Protein 5KIA (pdb70)

Foldseek 3Di:
DWWFWAPQPLATDGDGDDADDADQQKFKFQWFKAWQDPVNLCLNRCHDCNVVFAPNAGAGQQTKGFTQDHHNNHPDDDRGFIKHFEQKAADCPPPCNVVQNRVPGPGIAGARTNHHHRRIRMDMGGNSRIDTDDPVDDRVVSSHLQLLLLLLLQLVVDQQAQFAEEEEDLAQSSLSVLLVSVLRHHDAYEYEDQDPLSLVLSVVSPHNYYDNVVVDPPCVVCVVVVNNQAGQEYEYAAQELVSVQVNLVRHHQQHEYEYEHHHPDPRDHDCCSCPVSVYHYHYRDSGDGCVSVVVVSVSVVVPRDSVSLEFEEEESVVVVVQSVCVVVVNHGIYMYGDD

B-factor: mean 46.63, std 21.5, range [16.29, 120.48]

CATH classification: 3.90.180.10 (+1 more: 3.40.50.720)

Sequence (339 aa):
HMKALAKLEPGLTLTRVKKPEVGHNDVLIKIRRTAICGTDIHIWKWDDWAQKTIPVMHVGHEYVGEIVEMGQEVRGFSIGDRVSGEGHITCGFCRNCRAGRRHLCRNTVGVGVNREGAFAEYLAIPAFNAFKKIPPEISDDLAAIFDPFGNATHTALSFNLVGEDVLITGAGPIGVMAVAIAKHVGARNVVITDINDYRRLDLARRMGATRAVNVSRESLRDVMADLHMTEGFDVGLEMSGVPSAFTSLLESMNHGGKVALLGIPPAQTAIDWNQVIFFKGLEIKGIYGREMFETWYKMVAMLQSGLDLSPIITHRFAVDDYEKGFAAMLSGESGKVILDWA

Secondary structure (DSSP, 8-state):
-EEEEE------EEEEEPPPP--TTEEEEEEEEEEPPHHHHHHHTT-TTHHHH----B---EEEEEEEEE-TT--S--TT-EEEE-SEE--S-SHHHHTT-GGG-SS-EEBTTTB--SSBSEEEEEGGGEEEPPTTS-HHHHTTHHHHHHHHHHHTSS--TT--EEEE--SHHHHHHHHHHHHTT-S-EEEEES-HHHHHHHHHTT-SEEEETTTS-HHHHHHHTT-TT-EEEEEE-S--HHHHHHHHHHEEEEEEEEE-S---TT----HHHHHHTT-EEEE--SS--HHHHHHHHHHHHTT---GGGEEEEEEGGGHHHHHHHHHHS--SEEEEE--

InterPro domains:
  IPR002328 Alcohol dehydrogenase, zinc-type, conserved site [PS00059] (62-76)
  IPR004627 L-threonine 3-dehydrogenase [MF_00627] (1-340)
  IPR004627 L-threonine 3-dehydrogenase [TIGR00692] (3-340)
  IPR011032 GroES-like superfamily [SSF50129] (1-173)
  IPR013149 Alcohol dehydrogenase-like, C-terminal [PF00107] (174-303)
  IPR013154 Alcohol dehydrogenase-like, N-terminal [PF08240] (25-136)
  IPR020843 Enoylreductase domain [SM00829] (10-338)
  IPR036291 NAD(P)-binding domain superfamily [SSF51735] (141-305)
  IPR050129 Zinc-containing alcohol dehydrogenase [PTHR43401] (1-340)

Nearest PDB structures (foldseek):
  5kia-assembly1_A-2  TM=1.003E+00  e=7.030E-78  Burkholderia thailandensis E264
  2dfv-assembly3_C  TM=9.487E-01  e=5.229E-43  Pyrococcus horikoshii OT3
  3gfb-assembly1_D  TM=9.462E-01  e=7.463E-42  Thermococcus kodakarensis KOD1
  2d8a-assembly1_A  TM=9.379E-01  e=5.821E-41  Pyrococcus horikoshii OT3
  4ilk-assembly1_B  TM=8.964E-01  e=1.450E-32  Escherichia coli CFT073

Structure (mmCIF, N/CA/C/O backbone):
data_5KIA
#
_entry.id   5KIA
#
_cell.length_a   91.770
_cell.length_b   91.770
_cell.length_c   173.650
_cell.angle_alpha   90.000
_cell.angle_beta   90.000
_cell.angle_gamma   90.000
#
_symmetry.space_group_name_H-M   'I 41 2 2'
#
loop_
_entity.id
_entity.type
_entity.pdbx_description
1 polymer 'L-threonine 3-dehydrogenase'
2 non-polymer 'ZINC ION'
3 non-polymer 'CALCIUM ION'
4 water water
#
loop_
_atom_site.group_PDB
_atom_site.id
_atom_site.type_symbol
_atom_site.label_atom_id
_atom_site.label_alt_id
_atom_site.label_comp_id
_atom_site.label_asym_id
_atom_site.label_entity_id
_atom_site.label_seq_id
_atom_site.pdbx_PDB_ins_code
_atom_site.Cartn_x
_atom_site.Cartn_y
_atom_site.Cartn_z
_atom_site.occupancy
_atom_site.B_iso_or_equiv
_atom_site.auth_seq_id
_atom_site.auth_comp_id
_atom_site.auth_asym_id
_atom_site.auth_atom_id
_atom_site.pdbx_PDB_model_num
ATOM 1 N N . HIS A 1 8 ? 4.892 -30.259 -44.564 1.00 83.06 0 HIS A N 1
ATOM 2 C CA . HIS A 1 8 ? 4.174 -30.894 -43.459 1.00 87.00 0 HIS A CA 1
ATOM 3 C C . HIS A 1 8 ? 5.053 -31.016 -42.203 1.00 90.80 0 HIS A C 1
ATOM 4 O O . HIS A 1 8 ? 6.280 -31.019 -42.301 1.00 91.78 0 HIS A O 1
ATOM 6 N N . MET A 1 9 ? 4.423 -31.120 -41.028 1.00 89.36 1 MET A N 1
ATOM 7 C CA . MET A 1 9 ? 5.146 -31.161 -39.760 1.00 84.98 1 MET A CA 1
ATOM 8 C C . MET A 1 9 ? 4.561 -32.228 -38.840 1.00 81.03 1 MET A C 1
ATOM 9 O O . MET A 1 9 ? 3.355 -32.487 -38.844 1.00 78.83 1 MET A O 1
ATOM 14 N N . LYS A 1 10 ? 5.435 -32.841 -38.042 1.00 78.49 2 LYS A N 1
ATOM 15 C CA . LYS A 1 10 ? 4.998 -33.836 -37.069 1.00 78.16 2 LYS A CA 1
ATOM 16 C C . LYS A 1 10 ? 4.290 -33.166 -35.896 1.00 77.52 2 LYS A C 1
ATOM 17 O O . LYS A 1 10 ? 4.698 -32.095 -35.432 1.00 74.85 2 LYS A O 1
ATOM 19 N N . ALA A 1 11 ? 3.227 -33.807 -35.408 1.00 74.80 3 ALA A N 1
ATOM 20 C CA . ALA A 1 11 ? 2.414 -33.231 -34.345 1.00 66.31 3 ALA A CA 1
ATOM 21 C C . ALA A 1 11 ? 1.711 -34.332 -33.561 1.00 70.01 3 ALA A C 1
ATOM 22 O O . ALA A 1 11 ? 1.547 -35.462 -34.036 1.00 68.01 3 ALA A O 1
ATOM 24 N N . LEU A 1 12 ? 1.280 -33.969 -32.353 1.00 61.86 4 LEU A N 1
ATOM 25 C CA . LEU A 1 12 ? 0.553 -34.852 -31.447 1.00 73.04 4 LEU A CA 1
ATOM 26 C C . LEU A 1 12 ? -0.902 -34.390 -31.398 1.00 71.82 4 LEU A C 1
ATOM 27 O O . LEU A 1 12 ? -1.201 -33.339 -30.821 1.00 72.21 4 LEU A O 1
ATOM 32 N N . ALA A 1 13 ? -1.806 -35.180 -31.984 1.00 73.81 5 ALA A N 1
ATOM 33 C CA . ALA A 1 13 ? -3.156 -34.714 -32.277 1.00 81.55 5 ALA A CA 1
ATOM 34 C C . ALA A 1 13 ? -4.221 -35.635 -31.692 1.00 85.34 5 ALA A C 1
ATOM 35 O O . ALA A 1 13 ? -3.964 -36.791 -31.348 1.00 84.94 5 ALA A O 1
ATOM 37 N N . LYS A 1 14 ? -5.436 -35.091 -31.594 1.00 88.51 6 LYS A N 1
ATOM 38 C CA . LYS A 1 14 ? -6.623 -35.860 -31.218 1.00 101.68 6 LYS A CA 1
ATOM 39 C C . LYS A 1 14 ? -7.360 -36.293 -32.486 1.00 113.18 6 LYS A C 1
ATOM 40 O O . LYS A 1 14 ? -8.424 -35.781 -32.844 1.00 120.48 6 LYS A O 1
ATOM 42 N N . LEU A 1 15 ? -6.759 -37.272 -33.167 1.00 109.99 7 LEU A N 1
ATOM 43 C CA . LEU A 1 15 ? -7.227 -37.653 -34.496 1.00 103.80 7 LEU A CA 1
ATOM 44 C C . LEU A 1 15 ? -8.580 -38.356 -34.440 1.00 104.97 7 LEU A C 1
ATOM 45 O O . LEU A 1 15 ? -9.451 -38.098 -35.280 1.00 103.55 7 LEU A O 1
ATOM 47 N N . GLU A 1 16 ? -8.779 -39.239 -33.461 1.00 105.97 8 GLU A N 1
ATOM 48 C CA . GLU A 1 16 ? -9.999 -40.049 -33.378 1.00 105.87 8 GLU A CA 1
ATOM 49 C C . GLU A 1 16 ? -11.073 -39.400 -32.511 1.00 106.08 8 GLU A C 1
ATOM 50 O O . GLU A 1 16 ? -10.835 -38.372 -31.877 1.00 103.53 8 GLU A O 1
ATOM 52 N N . PRO A 1 19 ? -10.100 -40.896 -26.726 1.00 102.09 11 PRO A N 1
ATOM 53 C CA . PRO A 1 19 ? -9.029 -40.779 -25.735 1.00 97.18 11 PRO A CA 1
ATOM 54 C C . PRO A 1 19 ? -7.653 -40.855 -26.368 1.00 98.81 11 PRO A C 1
ATOM 55 O O . PRO A 1 19 ? -7.531 -41.224 -27.536 1.00 99.56 11 PRO A O 1
ATOM 59 N N . GLY A 1 20 ? -6.631 -40.508 -25.594 1.00 94.64 12 GLY A N 1
ATOM 60 C CA . GLY A 1 20 ? -5.270 -40.546 -26.080 1.00 87.10 12 GLY A CA 1
ATOM 61 C C . GLY A 1 20 ? -4.998 -39.468 -27.114 1.00 86.98 12 GLY A C 1
ATOM 62 O O . GLY A 1 20 ? -5.850 -38.659 -27.481 1.00 88.46 12 GLY A O 1
ATOM 63 N N . LEU A 1 21 ? -3.757 -39.469 -27.582 1.00 84.81 13 LEU A N 1
ATOM 64 C CA . LEU A 1 21 ? -3.306 -38.565 -28.623 1.00 85.56 13 LEU A CA 1
ATOM 65 C C . LEU A 1 21 ? -2.415 -39.352 -29.566 1.00 85.79 1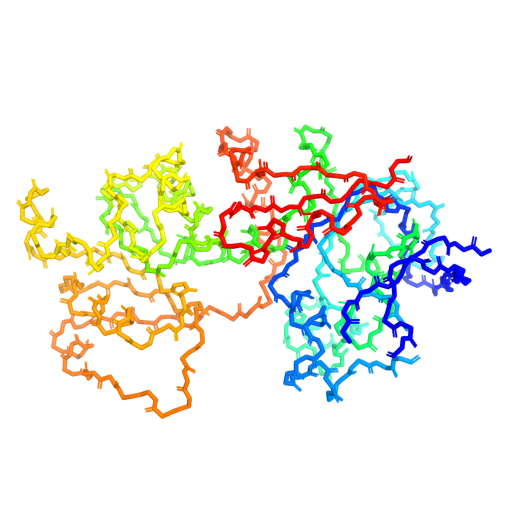3 LEU A C 1
ATOM 66 O O . LEU A 1 21 ? -1.592 -40.159 -29.126 1.00 87.25 13 LEU A O 1
ATOM 71 N N . THR A 1 22 ? -2.581 -39.118 -30.857 1.00 83.27 14 THR A N 1
ATOM 72 C CA . THR A 1 22 ? -1.806 -39.814 -31.866 1.00 82.58 14 THR A CA 1
ATOM 73 C C . THR A 1 22 ? -0.710 -38.905 -32.404 1.00 80.31 14 THR A C 1
ATOM 74 O O . THR A 1 22 ? -0.900 -37.693 -32.553 1.00 75.09 14 THR A O 1
ATOM 78 N N . LEU A 1 23 ? 0.448 -39.498 -32.661 1.00 83.87 15 LEU A N 1
ATOM 79 C CA . LEU A 1 23 ? 1.540 -38.832 -33.360 1.00 79.31 15 LEU A CA 1
ATOM 80 C C . LEU A 1 23 ? 1.166 -38.792 -34.837 1.00 87.12 15 LEU A C 1
ATOM 81 O O . LEU A 1 23 ? 1.357 -39.758 -35.576 1.00 87.97 15 LEU A O 1
ATOM 86 N N . THR A 1 24 ? 0.597 -37.673 -35.268 1.00 90.19 16 THR A N 1
ATOM 87 C CA . THR A 1 24 ? 0.129 -37.520 -36.634 1.00 95.15 16 THR A CA 1
ATOM 88 C C . THR A 1 24 ? 1.156 -36.721 -37.439 1.00 94.90 16 THR A C 1
ATOM 89 O O . THR A 1 24 ? 2.315 -36.590 -37.035 1.00 93.06 16 THR A O 1
ATOM 91 N N . ARG A 1 25 ? 0.737 -36.191 -38.586 1.00 97.06 17 ARG A N 1
ATOM 92 C CA . ARG A 1 25 ? 1.572 -35.333 -39.418 1.00 92.47 17 ARG A CA 1
ATOM 93 C C . ARG A 1 25 ? 0.650 -34.350 -40.121 1.00 88.13 17 ARG A C 1
ATOM 94 O O . ARG A 1 25 ? -0.320 -34.765 -40.761 1.00 80.39 17 ARG A O 1
ATOM 102 N N . VAL A 1 26 ? 0.941 -33.053 -39.980 1.00 89.33 18 VAL A N 1
ATOM 103 C CA . VAL A 1 26 ? 0.033 -31.983 -40.385 1.00 90.02 18 VAL A CA 1
ATOM 104 C C . VAL A 1 26 ? 0.834 -30.868 -41.053 1.00 82.62 18 VAL A C 1
ATOM 105 O O . VAL A 1 26 ? 2.042 -30.733 -40.847 1.00 84.90 18 VAL A O 1
ATOM 109 N N . LYS A 1 27 ? 0.145 -30.076 -41.878 1.00 75.57 19 LYS A N 1
ATOM 110 C CA . LYS A 1 27 ? 0.760 -28.931 -42.537 1.00 77.78 19 LYS A CA 1
ATOM 111 C C . LYS A 1 27 ? 1.179 -27.866 -41.526 1.00 80.00 19 LYS A C 1
ATOM 112 O O . LYS A 1 27 ? 0.578 -27.712 -40.457 1.00 79.12 19 LYS A O 1
ATOM 114 N N . LYS A 1 28 ? 2.227 -27.120 -41.888 1.00 78.65 20 LYS A N 1
ATOM 115 C CA . LYS A 1 28 ? 2.710 -26.028 -41.061 1.00 70.81 20 LYS A CA 1
ATOM 116 C C . LYS A 1 28 ? 1.652 -24.929 -40.984 1.00 65.88 20 LYS A C 1
ATOM 117 O O . LYS A 1 28 ? 0.739 -24.881 -41.810 1.00 68.16 20 LYS A O 1
ATOM 123 N N . PRO A 1 29 ? 1.738 -24.051 -39.986 1.00 64.06 21 PRO A N 1
ATOM 124 C CA . PRO A 1 29 ? 0.745 -22.982 -39.857 1.00 63.53 21 PRO A CA 1
ATOM 125 C C . PRO A 1 29 ? 1.078 -21.800 -40.751 1.00 62.52 21 PRO A C 1
ATOM 126 O O . PRO A 1 29 ? 2.207 -21.626 -41.214 1.00 61.73 21 PRO A O 1
ATOM 130 N N . GLU A 1 30 ? 0.061 -20.979 -40.979 1.00 64.98 22 GLU A N 1
ATOM 131 C CA . GLU A 1 30 ? 0.236 -19.741 -41.716 1.00 71.58 22 GLU A CA 1
ATOM 132 C C . GLU A 1 30 ? 0.756 -18.656 -40.783 1.00 71.40 22 GLU A C 1
ATOM 133 O O . GLU A 1 30 ? 0.512 -18.676 -39.573 1.00 77.09 22 GLU A O 1
ATOM 135 N N . VAL A 1 31 ? 1.482 -17.707 -41.358 1.00 63.17 23 VAL A N 1
ATOM 136 C CA . VAL A 1 31 ? 2.089 -16.611 -40.613 1.00 51.41 23 VAL A CA 1
ATOM 137 C C . VAL A 1 31 ? 1.405 -15.326 -41.045 1.00 48.39 23 VAL A C 1
ATOM 138 O O . VAL A 1 31 ? 1.604 -14.863 -42.172 1.00 48.85 23 VAL A O 1
ATOM 142 N N . GLY A 1 32 ? 0.603 -14.741 -40.159 1.00 48.44 24 GLY A N 1
ATOM 143 C CA . GLY A 1 32 ? 0.011 -13.446 -40.424 1.00 43.53 24 GLY A CA 1
ATOM 144 C C . GLY A 1 32 ? 1.010 -12.314 -40.273 1.00 46.95 24 GLY A C 1
ATOM 145 O O . GLY A 1 32 ? 2.169 -12.511 -39.907 1.00 40.75 24 GLY A O 1
ATOM 146 N N . HIS A 1 33 ? 0.528 -11.095 -40.551 1.00 41.45 25 HIS A N 1
ATOM 147 C CA . HIS A 1 33 ? 1.390 -9.918 -40.507 1.00 44.36 25 HIS A CA 1
ATOM 148 C C . HIS A 1 33 ? 1.943 -9.666 -39.114 1.00 44.79 25 HIS A C 1
ATOM 149 O O . HIS A 1 33 ? 3.008 -9.052 -38.971 1.00 36.01 25 HIS A O 1
ATOM 156 N N . ASN A 1 34 ? 1.246 -10.114 -38.077 1.00 37.94 26 ASN A N 1
ATOM 157 C CA . ASN A 1 34 ? 1.711 -9.867 -36.720 1.00 37.69 26 ASN A CA 1
ATOM 158 C C . ASN A 1 34 ? 2.033 -11.164 -35.990 1.00 36.16 26 ASN A C 1
ATOM 159 O O . ASN A 1 34 ? 2.123 -11.175 -34.759 1.00 35.01 26 ASN A O 1
ATOM 164 N N . ASP A 1 35 ? 2.241 -12.253 -36.722 1.00 38.37 27 ASP A N 1
ATOM 165 C CA . ASP A 1 35 ? 2.552 -13.531 -36.102 1.00 42.05 27 ASP A CA 1
ATOM 166 C C . ASP A 1 35 ? 4.051 -13.806 -36.087 1.00 34.92 27 ASP A C 1
ATOM 167 O O . ASP A 1 35 ? 4.792 -13.375 -36.974 1.00 34.18 27 ASP A O 1
ATOM 172 N N . VAL A 1 36 ? 4.492 -14.538 -35.063 1.00 33.73 28 VAL A N 1
ATOM 173 C CA . VAL A 1 36 ? 5.798 -15.185 -35.082 1.00 32.70 28 VAL A CA 1
ATOM 174 C C . VAL A 1 36 ? 5.591 -16.668 -35.349 1.00 34.16 28 VAL A C 1
ATOM 175 O O . VAL A 1 36 ? 4.590 -17.273 -34.936 1.00 41.27 28 VAL A O 1
ATOM 179 N N . LEU A 1 37 ? 6.543 -17.269 -36.050 1.00 37.06 29 LEU A N 1
ATOM 180 C CA . LEU A 1 37 ? 6.539 -18.710 -36.273 1.00 46.39 29 LEU A CA 1
ATOM 181 C C . LEU A 1 37 ? 7.622 -19.318 -35.395 1.00 43.60 29 LEU A C 1
ATOM 182 O O . LEU A 1 37 ? 8.803 -18.975 -35.532 1.00 39.58 29 LEU A O 1
ATOM 187 N N . ILE A 1 38 ? 7.214 -20.200 -34.486 1.00 41.78 30 ILE A N 1
ATOM 188 C CA . ILE A 1 38 ? 8.095 -20.750 -33.467 1.00 36.46 30 ILE A CA 1
ATOM 189 C C . ILE A 1 38 ? 8.379 -22.203 -33.798 1.00 38.74 30 ILE A C 1
ATOM 190 O O . ILE A 1 38 ? 7.452 -23.001 -33.958 1.00 40.50 30 ILE A O 1
ATOM 195 N N . LYS A 1 39 ? 9.652 -22.551 -33.892 1.00 40.89 31 LYS A N 1
ATOM 196 C CA . LYS A 1 39 ? 10.051 -23.947 -34.020 1.00 41.70 31 LYS A CA 1
ATOM 197 C C . LYS A 1 39 ? 10.173 -24.509 -32.606 1.00 36.75 31 LYS A C 1
ATOM 198 O O . LYS A 1 39 ? 11.039 -24.085 -31.842 1.00 37.84 31 LYS A O 1
ATOM 204 N N . ILE A 1 40 ? 9.297 -25.454 -32.261 1.00 41.20 32 ILE A N 1
ATOM 205 C CA . ILE A 1 40 ? 9.153 -25.888 -30.877 1.00 39.89 32 ILE A CA 1
ATOM 206 C C . ILE A 1 40 ? 10.367 -26.704 -30.446 1.00 42.80 32 ILE A C 1
ATOM 207 O O . ILE A 1 40 ? 10.871 -27.554 -31.195 1.00 43.42 32 ILE A O 1
ATOM 212 N N . ARG A 1 41 ? 10.8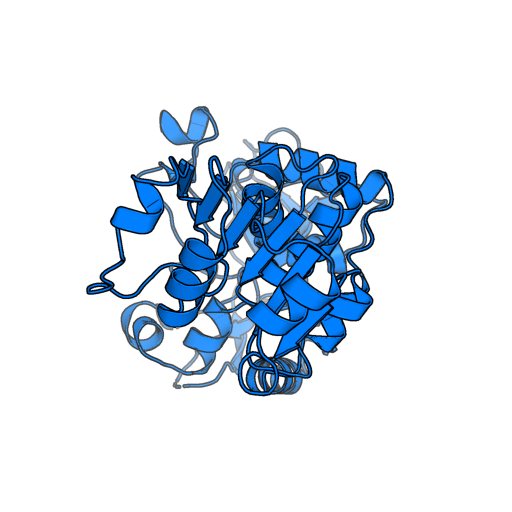54 -26.448 -29.232 1.00 40.15 33 ARG A N 1
ATOM 213 C CA . ARG A 1 41 ? 11.939 -27.234 -28.651 1.00 41.04 33 ARG A CA 1
ATOM 214 C C . ARG A 1 41 ? 11.474 -28.142 -27.521 1.00 41.00 33 ARG A C 1
ATOM 215 O O . ARG A 1 41 ? 11.734 -29.348 -27.556 1.00 47.77 33 ARG A O 1
ATOM 223 N N . ARG A 1 42 ? 10.781 -27.614 -26.513 1.00 34.44 34 ARG A N 1
ATOM 224 C CA . ARG A 1 42 ? 10.253 -28.444 -25.434 1.00 37.11 34 ARG A CA 1
ATOM 225 C C . ARG A 1 42 ? 8.804 -28.075 -25.183 1.00 38.37 34 ARG A C 1
ATOM 226 O O . ARG A 1 42 ? 8.406 -26.922 -25.372 1.00 39.05 34 ARG A O 1
ATOM 234 N N . THR A 1 43 ? 8.011 -29.063 -24.756 1.00 38.06 35 THR A N 1
ATOM 235 C CA . THR A 1 43 ? 6.642 -28.816 -24.325 1.00 39.07 35 THR A CA 1
ATOM 236 C C . THR A 1 43 ? 6.357 -29.561 -23.025 1.00 46.06 35 THR A C 1
ATOM 237 O O . THR A 1 43 ? 6.699 -30.741 -22.883 1.00 44.48 35 THR A O 1
ATOM 241 N N . ALA A 1 44 ? 5.713 -28.882 -22.082 1.00 42.45 36 ALA A N 1
ATOM 242 C CA . ALA A 1 44 ? 5.293 -29.550 -20.857 1.00 40.65 36 ALA A CA 1
ATOM 243 C C . ALA A 1 44 ? 3.861 -30.040 -20.994 1.00 43.38 36 ALA A C 1
ATOM 244 O O . ALA A 1 44 ? 3.065 -29.496 -21.769 1.00 44.09 36 ALA A O 1
ATOM 246 N N . ILE A 1 45 ? 3.535 -31.082 -20.234 1.00 45.20 37 ILE A N 1
ATOM 247 C CA . ILE A 1 45 ? 2.175 -31.599 -20.178 1.00 48.11 37 ILE A CA 1
ATOM 248 C C . ILE A 1 45 ? 1.449 -30.888 -19.042 1.00 58.50 37 ILE A C 1
ATOM 249 O O . ILE A 1 45 ? 1.886 -30.933 -17.886 1.00 62.45 37 ILE A O 1
ATOM 254 N N . CYS A 1 46 ? 0.346 -30.225 -19.372 1.00 57.50 38 CYS A N 1
ATOM 255 C CA . CYS A 1 46 ? -0.410 -29.429 -18.419 1.00 63.40 38 CYS A CA 1
ATOM 256 C C . CYS A 1 46 ? -1.641 -30.194 -17.931 1.00 62.87 38 CYS A C 1
ATOM 257 O O . CYS A 1 46 ? -2.008 -31.244 -18.464 1.00 64.13 38 CYS A O 1
ATOM 260 N N . GLY A 1 47 ? -2.269 -29.653 -16.881 1.00 57.75 39 GLY A N 1
ATOM 261 C CA . GLY A 1 47 ? -3.480 -30.262 -16.356 1.00 66.94 39 GLY A CA 1
ATOM 262 C C . GLY A 1 47 ? -4.634 -30.231 -17.338 1.00 73.19 39 GLY A C 1
ATOM 263 O O . GLY A 1 47 ? -5.486 -31.124 -17.330 1.00 75.73 39 GLY A O 1
ATOM 264 N N . THR A 1 48 ? -4.688 -29.201 -18.185 1.00 68.66 40 THR A N 1
ATOM 265 C CA . THR A 1 48 ? -5.664 -29.181 -19.269 1.00 73.58 40 THR A CA 1
ATOM 266 C C . THR A 1 48 ? -5.402 -30.310 -20.257 1.00 75.68 40 THR A C 1
ATOM 267 O O . THR A 1 48 ? -6.341 -30.896 -20.808 1.00 77.34 40 THR A O 1
ATOM 271 N N . ASP A 1 49 ? -4.127 -30.641 -20.474 1.00 72.19 41 ASP A N 1
ATOM 272 C CA . ASP A 1 49 ? -3.768 -31.656 -21.461 1.00 71.33 41 ASP A CA 1
ATOM 273 C C . ASP A 1 49 ? -4.270 -33.043 -21.062 1.00 76.43 41 ASP A C 1
ATOM 274 O O . ASP A 1 49 ? -4.716 -33.813 -21.922 1.00 81.68 41 ASP A O 1
ATOM 279 N N . ILE A 1 50 ? -4.202 -33.393 -19.774 1.00 70.31 42 ILE A N 1
ATOM 280 C CA . ILE A 1 50 ? -4.667 -34.724 -19.388 1.00 74.69 42 ILE A CA 1
ATOM 281 C C . ILE A 1 50 ? -6.183 -34.834 -19.549 1.00 77.29 42 ILE A C 1
ATOM 282 O O . ILE A 1 50 ? -6.705 -35.924 -19.812 1.00 82.73 42 ILE A O 1
ATOM 287 N N . HIS A 1 51 ? -6.910 -33.719 -19.425 1.00 74.87 43 HIS A N 1
ATOM 288 C CA . HIS A 1 51 ? -8.346 -33.732 -19.698 1.00 78.71 43 HIS A CA 1
ATOM 289 C C . HIS A 1 51 ? -8.637 -34.080 -21.153 1.00 77.96 43 HIS A C 1
ATOM 290 O O . HIS A 1 51 ? -9.596 -34.804 -21.448 1.00 79.23 43 HIS A O 1
ATOM 297 N N . ILE A 1 52 ? -7.825 -33.560 -22.075 1.00 77.18 44 ILE A N 1
ATOM 298 C CA . ILE A 1 52 ? -7.981 -33.867 -23.496 1.00 81.67 44 ILE A CA 1
ATOM 299 C C . ILE A 1 52 ? -7.592 -35.316 -23.774 1.00 85.48 44 ILE A C 1
ATOM 300 O O . ILE A 1 52 ? -8.298 -36.045 -24.487 1.00 83.70 44 ILE A O 1
ATOM 305 N N . TRP A 1 53 ? -6.450 -35.743 -23.224 1.00 83.87 45 TRP A N 1
ATOM 306 C CA . TRP A 1 53 ? -6.026 -37.136 -23.318 1.00 85.61 45 TRP A CA 1
ATOM 307 C C . TRP A 1 53 ? -7.121 -38.082 -22.842 1.00 90.09 45 TRP A C 1
ATOM 308 O O . TRP A 1 53 ? -7.341 -39.142 -23.439 1.00 91.44 45 TRP A O 1
ATOM 319 N N . LYS A 1 54 ? -7.824 -37.707 -21.771 1.00 93.53 46 LYS A N 1
ATOM 320 C CA . LYS A 1 54 ? -8.868 -38.555 -21.213 1.00 101.96 46 LYS A CA 1
ATOM 321 C C . LYS A 1 54 ? -10.116 -38.606 -22.088 1.00 111.28 46 LYS A C 1
ATOM 322 O O . LYS A 1 54 ? -10.949 -39.501 -21.896 1.00 111.44 46 LYS A O 1
ATOM 324 N N . TRP A 1 55 ? -10.255 -37.682 -23.048 1.00 112.40 47 TRP A N 1
ATOM 325 C CA . TRP A 1 55 ? -11.493 -37.521 -23.820 1.00 112.36 47 TRP A CA 1
ATOM 326 C C . TRP A 1 55 ? -12.673 -37.303 -22.876 1.00 111.43 47 TRP A C 1
ATOM 327 O O . TRP A 1 55 ? -13.748 -37.883 -23.039 1.00 113.87 47 TRP A O 1
ATOM 338 N N . ASP A 1 56 ? -12.458 -36.445 -21.879 1.00 107.92 48 ASP A N 1
ATOM 339 C CA . ASP A 1 56 ? -13.318 -36.350 -20.706 1.00 107.72 48 ASP A CA 1
ATOM 340 C C . ASP A 1 56 ? -14.479 -35.386 -20.902 1.00 111.52 48 ASP A C 1
ATOM 341 O O . ASP A 1 56 ? -15.106 -35.358 -21.966 1.00 112.67 48 ASP A O 1
ATOM 343 N N . ASP A 1 57 ? -14.762 -34.589 -19.870 1.00 114.03 49 ASP A N 1
ATOM 344 C CA . ASP A 1 57 ? -15.943 -33.732 -19.825 1.00 115.57 49 ASP A CA 1
ATOM 345 C C . ASP A 1 57 ? -15.888 -32.626 -20.871 1.00 112.53 49 ASP A C 1
ATOM 346 O O . ASP A 1 57 ? -16.608 -32.671 -21.874 1.00 114.30 49 ASP A O 1
ATOM 348 N N . TRP A 1 58 ? -15.045 -31.617 -20.639 1.00 103.57 50 TRP A N 1
ATOM 349 C CA . TRP A 1 58 ? -14.907 -30.533 -21.599 1.00 93.52 50 TRP A CA 1
ATOM 350 C C . TRP A 1 58 ? -14.202 -30.982 -22.869 1.00 97.86 50 TRP A C 1
ATOM 351 O O . TRP A 1 58 ? -14.342 -30.317 -23.901 1.00 106.44 50 TRP A O 1
ATOM 353 N N . ALA A 1 59 ? -13.454 -32.090 -22.819 1.00 93.46 51 ALA A N 1
ATOM 354 C CA . ALA A 1 59 ? -12.708 -32.536 -23.993 1.00 92.29 51 ALA A CA 1
ATOM 355 C C . ALA A 1 59 ? -13.648 -32.900 -25.133 1.00 94.71 51 ALA A C 1
ATOM 356 O O . ALA A 1 59 ? -13.428 -32.499 -26.285 1.00 88.72 51 ALA A O 1
ATOM 358 N N . GLN A 1 60 ? -14.710 -33.650 -24.825 1.00 101.19 52 GLN A N 1
ATOM 359 C CA . GLN A 1 60 ? -15.717 -33.993 -25.819 1.00 100.34 52 GLN A CA 1
ATOM 360 C C . GLN A 1 60 ? -16.511 -32.776 -26.279 1.00 100.78 52 GLN A C 1
ATOM 361 O O . GLN A 1 60 ? -17.171 -32.839 -27.323 1.00 100.07 52 GLN A O 1
ATOM 363 N N . LYS A 1 61 ? -16.446 -31.666 -25.544 1.00 99.91 53 LYS A N 1
ATOM 364 C CA . LYS A 1 61 ? -17.270 -30.506 -25.848 1.00 100.26 53 LYS A CA 1
ATOM 365 C C . LYS A 1 61 ? -16.550 -29.404 -26.622 1.00 98.32 53 LYS A C 1
ATOM 366 O O . LYS A 1 61 ? -17.230 -28.566 -27.223 1.00 98.61 53 LYS A O 1
ATOM 368 N N . THR A 1 62 ? -15.211 -29.358 -26.629 1.00 98.98 54 THR A N 1
ATOM 369 C CA . THR A 1 62 ? -14.534 -28.175 -27.166 1.00 98.17 54 THR A CA 1
ATOM 370 C C . THR A 1 62 ? -13.473 -28.439 -28.237 1.00 104.75 54 THR A C 1
ATOM 371 O O . THR A 1 62 ? -13.195 -27.549 -29.048 1.00 105.83 54 THR A O 1
ATOM 375 N N . ILE A 1 63 ? -12.866 -29.620 -28.258 1.00 109.02 55 ILE A N 1
ATOM 376 C CA . ILE A 1 63 ? -11.714 -29.826 -29.153 1.00 106.24 55 ILE A CA 1
ATOM 377 C C . ILE A 1 63 ? -12.204 -29.964 -30.593 1.00 109.35 55 ILE A C 1
ATOM 378 O O . ILE A 1 63 ? -13.119 -30.765 -30.860 1.00 115.12 55 ILE A O 1
ATOM 383 N N . PRO A 1 64 ? -11.644 -29.207 -31.542 1.00 102.83 56 PRO A N 1
ATOM 384 C CA . PRO A 1 64 ? -12.164 -29.256 -32.924 1.00 109.17 56 PRO A CA 1
ATOM 385 C C . PRO A 1 64 ? -12.150 -30.636 -33.571 1.00 108.92 56 PRO A C 1
ATOM 386 O O . PRO A 1 64 ? -13.173 -31.053 -34.135 1.00 109.47 56 PRO A O 1
ATOM 390 N N . VAL A 1 65 ? -11.022 -31.345 -33.521 1.00 103.88 57 VAL A N 1
ATOM 391 C CA . VAL A 1 65 ? -10.895 -32.671 -34.135 1.00 98.44 57 VAL A CA 1
ATOM 392 C C . VAL A 1 65 ? -11.198 -32.607 -35.631 1.00 95.62 57 VAL A C 1
ATOM 393 O O . VAL A 1 65 ? -10.425 -33.102 -36.455 1.00 89.21 57 VAL A O 1
ATOM 395 N N . MET A 1 67 ? -6.960 -32.129 -34.684 1.00 91.51 59 MET A N 1
ATOM 396 C CA . MET A 1 67 ? -6.197 -30.981 -34.194 1.00 90.54 59 MET A CA 1
ATOM 397 C C . MET A 1 67 ? -5.174 -31.351 -33.111 1.00 82.26 59 MET A C 1
ATOM 398 O O . MET A 1 67 ? -5.484 -32.106 -32.189 1.00 76.54 59 MET A O 1
ATOM 403 N N . HIS A 1 68 ? -3.958 -30.816 -33.223 1.00 78.12 60 HIS A N 1
ATOM 404 C CA . HIS A 1 68 ? -2.947 -31.041 -32.199 1.00 75.48 60 HIS A CA 1
ATOM 405 C C . HIS A 1 68 ? -3.145 -30.083 -31.025 1.00 69.14 60 HIS A C 1
ATOM 406 O O . HIS A 1 68 ? -3.594 -28.944 -31.192 1.00 62.25 60 HIS A O 1
ATOM 413 N N . VAL A 1 69 ? -2.819 -30.567 -29.823 1.00 66.46 61 VAL A N 1
ATOM 414 C CA . VAL A 1 69 ? -3.110 -29.846 -28.586 1.00 60.09 61 VAL A CA 1
ATOM 415 C C . VAL A 1 69 ? -1.817 -29.330 -27.961 1.00 56.22 61 VAL A C 1
ATOM 416 O O . VAL A 1 69 ? -0.770 -29.294 -28.619 1.00 54.90 61 VAL A O 1
ATOM 418 N N . GLY A 1 70 ? -1.882 -28.908 -26.704 1.00 59.44 62 GLY A N 1
ATOM 419 C CA . GLY A 1 70 ? -0.719 -28.461 -25.951 1.00 60.93 62 GLY A CA 1
ATOM 420 C C . GLY A 1 70 ? -0.548 -26.950 -25.975 1.00 54.18 62 GLY A C 1
ATOM 421 O O . GLY A 1 70 ? -0.916 -26.270 -26.940 1.00 59.57 62 GLY A O 1
ATOM 422 N N . HIS A 1 71 ? 0.028 -26.409 -24.894 1.00 48.49 63 HIS A N 1
ATOM 423 C CA . HIS A 1 71 ? 0.211 -24.960 -24.791 1.00 49.01 63 HIS A CA 1
ATOM 424 C C . HIS A 1 71 ? 1.318 -24.500 -23.840 1.00 51.66 63 HIS A C 1
ATOM 425 O O . HIS A 1 71 ? 1.475 -23.293 -23.626 1.00 53.92 63 HIS A O 1
ATOM 432 N N . GLU A 1 72 ? 2.089 -25.414 -23.257 1.00 40.79 64 GLU A N 1
ATOM 433 C CA . GLU A 1 72 ? 3.212 -25.050 -22.396 1.00 38.52 64 GLU A CA 1
ATOM 434 C C . GLU A 1 72 ? 4.488 -25.398 -23.157 1.00 37.22 64 GLU A C 1
ATOM 435 O O . GLU A 1 72 ? 4.798 -26.579 -23.336 1.00 43.74 64 GLU A O 1
ATOM 441 N N . TYR A 1 73 ? 5.222 -24.378 -23.608 1.00 35.28 65 TYR A N 1
ATOM 442 C CA . TYR A 1 73 ? 6.206 -24.596 -24.658 1.00 34.57 65 TYR A CA 1
ATOM 443 C C . TYR A 1 73 ? 7.350 -23.601 -24.557 1.00 37.12 65 TYR A C 1
ATOM 444 O O . TYR A 1 73 ? 7.239 -22.542 -23.932 1.00 32.93 65 TYR A O 1
ATOM 453 N N . VAL A 1 74 ? 8.448 -23.953 -25.217 1.00 33.35 66 VAL A N 1
ATOM 454 C CA . VAL A 1 74 ? 9.495 -23.009 -25.570 1.00 29.87 66 VAL A CA 1
ATOM 455 C C . VAL A 1 74 ? 9.999 -23.388 -26.955 1.00 30.40 66 VAL A C 1
ATOM 456 O O . VAL A 1 74 ? 9.950 -24.554 -27.363 1.00 31.89 66 VAL A O 1
ATOM 460 N N . GLY A 1 75 ? 10.426 -22.385 -27.705 1.00 30.87 67 GLY A N 1
ATOM 461 C CA . GLY A 1 75 ? 10.939 -22.624 -29.041 1.00 30.05 67 GLY A CA 1
ATOM 462 C C . GLY A 1 75 ? 11.708 -21.407 -29.499 1.00 29.60 67 GLY A C 1
ATOM 463 O O . GLY A 1 75 ? 11.857 -20.429 -28.764 1.00 30.66 67 GLY A O 1
ATOM 464 N N . GLU A 1 76 ? 12.196 -21.479 -30.736 1.00 35.71 68 GLU A N 1
ATOM 465 C CA . GLU A 1 76 ? 12.987 -20.413 -31.335 1.00 36.13 68 GLU A CA 1
ATOM 466 C C . GLU A 1 76 ? 12.246 -19.853 -32.541 1.00 34.24 68 GLU A C 1
ATOM 467 O O . GLU A 1 76 ? 11.713 -20.612 -33.360 1.00 34.30 68 GLU A O 1
ATOM 469 N N . ILE A 1 77 ? 12.220 -18.527 -32.653 1.00 34.78 69 ILE A N 1
ATOM 470 C CA . ILE A 1 77 ? 11.531 -17.888 -33.769 1.00 35.46 69 ILE A CA 1
ATOM 471 C C . ILE A 1 77 ? 12.290 -18.170 -35.061 1.00 35.74 69 ILE A C 1
ATOM 472 O O . ILE A 1 77 ? 13.506 -17.944 -35.144 1.00 32.85 69 ILE A O 1
ATOM 477 N N . VAL A 1 78 ? 11.585 -18.708 -36.062 1.00 34.57 70 VAL A N 1
ATOM 478 C CA . VAL A 1 78 ? 12.181 -18.982 -37.372 1.00 37.53 70 VAL A CA 1
ATOM 479 C C . VAL A 1 78 ? 11.657 -18.068 -38.468 1.00 41.44 70 VAL A C 1
ATOM 480 O O . VAL A 1 78 ? 12.251 -18.039 -39.560 1.00 43.27 70 VAL A O 1
ATOM 484 N N . GLU A 1 79 ? 10.577 -17.332 -38.225 1.00 42.99 71 GLU A N 1
ATOM 485 C CA . GLU A 1 79 ? 9.929 -16.476 -39.212 1.00 38.51 71 GLU A CA 1
ATOM 486 C C . GLU A 1 79 ? 8.965 -15.569 -38.460 1.00 41.66 71 GLU A C 1
ATOM 487 O O . GLU A 1 79 ? 8.506 -15.916 -37.366 1.00 44.44 71 GLU A O 1
ATOM 493 N N . MET A 1 80 ? 8.692 -14.395 -39.031 1.00 35.49 72 MET A N 1
ATOM 494 C CA . MET A 1 80 ? 7.713 -13.486 -38.455 1.00 37.41 72 MET A CA 1
ATOM 495 C C . MET A 1 80 ? 7.066 -12.669 -39.561 1.00 40.50 72 MET A C 1
ATOM 496 O O . MET A 1 80 ? 7.642 -12.472 -40.633 1.00 34.37 72 MET A O 1
ATOM 501 N N . GLY A 1 81 ? 5.860 -12.179 -39.279 1.00 39.65 73 GLY A N 1
ATOM 502 C CA . GLY A 1 81 ? 5.191 -11.293 -40.207 1.00 39.81 73 GLY A CA 1
ATOM 503 C C . GLY A 1 81 ? 5.835 -9.919 -40.267 1.00 34.71 73 GLY A C 1
ATOM 504 O O . GLY A 1 81 ? 6.593 -9.501 -39.385 1.00 34.11 73 GLY A O 1
ATOM 505 N N . GLN A 1 82 ? 5.499 -9.191 -41.330 1.00 35.46 74 GLN A N 1
ATOM 506 C CA . GLN A 1 82 ? 6.169 -7.934 -41.640 1.00 34.76 74 GLN A CA 1
ATOM 507 C C . GLN A 1 82 ? 5.808 -6.801 -40.686 1.00 43.65 74 GLN A C 1
ATOM 508 O O . GLN A 1 82 ? 6.413 -5.731 -40.773 1.00 33.41 74 GLN A O 1
ATOM 514 N N . GLU A 1 83 ? 4.849 -6.994 -39.787 1.00 38.16 75 GLU A N 1
ATOM 515 C CA . GLU A 1 83 ? 4.499 -5.962 -38.819 1.00 37.62 75 GLU A CA 1
ATOM 516 C C . GLU A 1 83 ? 4.994 -6.286 -37.419 1.00 32.70 75 GLU A C 1
ATOM 517 O O . GLU A 1 83 ? 4.803 -5.481 -36.507 1.00 38.31 75 GLU A O 1
ATOM 523 N N . VAL A 1 84 ? 5.637 -7.436 -37.234 1.00 33.05 76 VAL A N 1
ATOM 524 C CA . VAL A 1 84 ? 6.108 -7.835 -35.914 1.00 31.98 76 VAL A CA 1
ATOM 525 C C . VAL A 1 84 ? 7.235 -6.906 -35.487 1.00 36.81 76 VAL A C 1
ATOM 526 O O . VAL A 1 84 ? 8.146 -6.615 -36.270 1.00 28.77 76 VAL A O 1
ATOM 530 N N . ARG A 1 85 ? 7.172 -6.426 -34.244 1.00 31.64 77 ARG A N 1
ATOM 531 C CA . ARG A 1 85 ? 8.153 -5.503 -33.706 1.00 29.93 77 ARG A CA 1
ATOM 532 C C . ARG A 1 85 ? 8.903 -6.166 -32.556 1.00 28.79 77 ARG A C 1
ATOM 533 O O . ARG A 1 85 ? 8.358 -7.009 -31.838 1.00 31.61 77 ARG A O 1
ATOM 541 N N . GLY A 1 86 ? 10.176 -5.814 -32.408 1.00 33.57 78 GLY A N 1
ATOM 542 C CA . GLY A 1 86 ? 10.932 -6.210 -31.230 1.00 30.12 78 GLY A CA 1
ATOM 543 C C . GLY A 1 86 ? 11.444 -7.631 -31.169 1.00 30.90 78 GLY A C 1
ATOM 544 O O . GLY A 1 86 ? 11.810 -8.083 -30.081 1.00 35.96 78 GLY A O 1
ATOM 545 N N . PHE A 1 87 ? 11.505 -8.358 -32.292 1.00 30.88 79 PHE A N 1
ATOM 546 C CA . PHE A 1 87 ? 12.002 -9.727 -32.266 1.00 24.27 79 PHE A CA 1
ATOM 547 C C . PHE A 1 87 ? 12.973 -9.973 -33.411 1.00 25.83 79 PHE A C 1
ATOM 548 O O . PHE A 1 87 ? 12.792 -9.467 -34.523 1.00 29.49 79 PHE A O 1
ATOM 556 N N . SER A 1 88 ? 13.976 -10.801 -33.128 1.00 29.52 80 SER A N 1
ATOM 557 C CA . SER A 1 88 ? 14.932 -11.301 -34.107 1.00 28.41 80 SER A CA 1
ATOM 558 C C . SER A 1 88 ? 14.600 -12.741 -34.455 1.00 29.48 80 SER A C 1
ATOM 559 O O . SER A 1 88 ? 14.178 -13.516 -33.588 1.00 28.71 80 SER A O 1
ATOM 562 N N . ILE A 1 89 ? 14.791 -13.100 -35.727 1.00 29.40 81 ILE A N 1
ATOM 563 C CA . ILE A 1 89 ? 14.884 -14.512 -36.076 1.00 31.47 81 ILE A CA 1
ATOM 564 C C . ILE A 1 89 ? 15.897 -15.168 -35.151 1.00 33.26 81 ILE A C 1
ATOM 565 O O . ILE A 1 89 ? 16.990 -14.638 -34.937 1.00 30.60 81 ILE A O 1
ATOM 570 N N . GLY A 1 90 ? 15.518 -16.290 -34.547 1.00 38.68 82 GLY A N 1
ATOM 571 C CA . GLY A 1 90 ? 16.402 -16.997 -33.649 1.00 39.08 82 GLY A CA 1
ATOM 572 C C . GLY A 1 90 ? 16.160 -16.743 -32.174 1.00 39.54 82 GLY A C 1
ATOM 573 O O . GLY A 1 90 ? 16.706 -17.482 -31.346 1.00 44.44 82 GLY A O 1
ATOM 574 N N . ASP A 1 91 ? 15.390 -15.713 -31.820 1.00 30.82 83 ASP A N 1
ATOM 575 C CA . ASP A 1 91 ? 15.055 -15.488 -30.419 1.00 29.27 83 ASP A CA 1
ATOM 576 C C . ASP A 1 91 ? 14.349 -16.708 -29.832 1.00 29.43 83 ASP A C 1
ATOM 577 O O . ASP A 1 91 ? 13.474 -17.314 -30.470 1.00 30.39 83 ASP A O 1
ATOM 582 N N . ARG A 1 92 ? 14.748 -17.083 -28.620 1.00 30.74 84 ARG A N 1
ATOM 583 C CA . ARG A 1 92 ? 14.033 -18.110 -27.872 1.00 33.56 84 ARG A CA 1
ATOM 584 C C . ARG A 1 92 ? 12.841 -17.472 -27.178 1.00 30.56 84 ARG A C 1
ATOM 585 O O . ARG A 1 92 ? 12.988 -16.441 -26.518 1.00 28.14 84 ARG A O 1
ATOM 593 N N . VAL A 1 93 ? 11.659 -18.077 -27.316 1.00 29.59 85 VAL A N 1
ATOM 594 C CA . VAL A 1 93 ? 10.465 -17.513 -26.699 1.00 27.13 85 VAL A CA 1
ATOM 595 C C . VAL A 1 93 ? 9.626 -18.610 -26.057 1.00 26.55 85 VAL A C 1
ATOM 596 O O . VAL A 1 93 ? 9.551 -19.745 -26.541 1.00 31.53 85 VAL A O 1
ATOM 600 N N . SER A 1 94 ? 8.975 -18.253 -24.963 1.00 26.68 86 SER A N 1
ATOM 601 C CA . SER A 1 94 ? 7.815 -19.000 -24.518 1.00 28.15 86 SER A CA 1
ATOM 602 C C . SER A 1 94 ? 6.619 -18.102 -24.813 1.00 33.11 86 SER A C 1
ATOM 603 O O . SER A 1 94 ? 6.732 -17.151 -25.598 1.00 36.06 86 SER A O 1
ATOM 606 N N . GLY A 1 95 ? 5.488 -18.378 -24.185 1.00 33.53 87 GLY A N 1
ATOM 607 C CA . GLY A 1 95 ? 4.297 -17.603 -24.490 1.00 42.91 87 GLY A CA 1
ATOM 608 C C . GLY A 1 95 ? 3.131 -18.059 -23.645 1.00 40.21 87 GLY A C 1
ATOM 609 O O . GLY A 1 95 ? 3.212 -19.051 -22.918 1.00 42.26 87 GLY A O 1
ATOM 610 N N . GLU A 1 96 ? 2.038 -17.310 -23.755 1.00 53.10 88 GLU A N 1
ATOM 611 C CA . GLU A 1 96 ? 0.856 -17.540 -22.939 1.00 59.84 88 GLU A CA 1
ATOM 612 C C . GLU A 1 96 ? 0.005 -18.675 -23.509 1.00 60.48 88 GLU A C 1
ATOM 613 O O . GLU A 1 96 ? 0.147 -19.089 -24.668 1.00 63.99 88 GLU A O 1
ATOM 619 N N . GLY A 1 97 ? -0.906 -19.176 -22.669 1.00 62.29 89 GLY A N 1
ATOM 620 C CA . GLY A 1 97 ? -1.807 -20.230 -23.102 1.00 62.16 89 GLY A CA 1
ATOM 621 C C . GLY A 1 97 ? -2.934 -19.762 -24.001 1.00 65.68 89 GLY A C 1
ATOM 622 O O . GLY A 1 97 ? -3.487 -20.561 -24.763 1.00 69.76 89 GLY A O 1
ATOM 623 N N . HIS A 1 98 ? -3.299 -18.481 -23.936 1.00 66.46 90 HIS A N 1
ATOM 624 C CA . HIS A 1 98 ? -4.387 -17.937 -24.744 1.00 66.49 90 HIS A CA 1
ATOM 625 C C . HIS A 1 98 ? -3.893 -16.775 -25.592 1.00 63.29 90 HIS A C 1
ATOM 626 O O . HIS A 1 98 ? -3.321 -15.812 -25.070 1.00 56.52 90 HIS A O 1
ATOM 633 N N . ILE A 1 99 ? -4.131 -16.858 -26.886 1.00 60.91 91 ILE A N 1
ATOM 634 C CA . ILE A 1 99 ? -3.804 -15.756 -27.778 1.00 60.92 91 ILE A CA 1
ATOM 635 C C . ILE A 1 99 ? -5.029 -14.864 -27.922 1.00 61.90 91 ILE A C 1
ATOM 636 O O . ILE A 1 99 ? -6.178 -15.334 -27.926 1.00 56.85 91 ILE A O 1
ATOM 641 N N . THR A 1 100 ? -4.782 -13.566 -27.993 1.00 63.35 92 THR A N 1
ATOM 642 C CA . THR A 1 100 ? -5.815 -12.544 -27.950 1.00 63.41 92 THR A CA 1
ATOM 643 C C . THR A 1 100 ? -5.721 -11.698 -29.217 1.00 54.33 92 THR A C 1
ATOM 644 O O . THR A 1 100 ? -4.886 -11.947 -30.085 1.00 48.57 92 THR A O 1
ATOM 648 N N . CYS A 1 101 ? -6.588 -10.685 -29.319 1.00 58.02 93 CYS A N 1
ATOM 649 C CA . CYS A 1 101 ? -6.674 -9.906 -30.551 1.00 55.85 93 CYS A CA 1
ATOM 650 C C . CYS A 1 101 ? -5.526 -8.910 -30.676 1.00 58.81 93 CYS A C 1
ATOM 651 O O . CYS A 1 101 ? -5.005 -8.699 -31.778 1.00 57.80 93 CYS A O 1
ATOM 654 N N . GLY A 1 102 ? -5.105 -8.295 -29.567 1.00 55.54 94 GLY A N 1
ATOM 655 C CA . GLY A 1 102 ? -3.926 -7.453 -29.577 1.00 53.69 94 GLY A CA 1
ATOM 656 C C . GLY A 1 102 ? -4.155 -5.996 -29.904 1.00 50.86 94 GLY A C 1
ATOM 657 O O . GLY A 1 102 ? -3.223 -5.193 -29.762 1.00 52.20 94 GLY A O 1
ATOM 658 N N . PHE A 1 103 ? -5.355 -5.618 -30.328 1.00 48.11 95 PHE A N 1
ATOM 659 C CA . PHE A 1 103 ? -5.616 -4.239 -30.697 1.00 52.75 95 PHE A CA 1
ATOM 660 C C . PHE A 1 103 ? -6.788 -3.617 -29.947 1.00 56.03 95 PHE A C 1
ATOM 661 O O . PHE A 1 103 ? -6.988 -2.401 -30.062 1.00 54.92 95 PHE A O 1
ATOM 669 N N . CYS A 1 104 ? -7.572 -4.402 -29.201 1.00 55.61 96 CYS A N 1
ATOM 670 C CA . CYS A 1 104 ? -8.614 -3.819 -28.369 1.00 53.59 96 CYS A CA 1
ATOM 671 C C . CYS A 1 104 ? -7.974 -2.941 -27.297 1.00 52.86 96 CYS A C 1
ATOM 672 O O . CYS A 1 104 ? -6.769 -3.012 -27.042 1.00 50.81 96 CYS A O 1
ATOM 675 N N . ARG A 1 105 ? -8.798 -2.098 -26.666 1.00 58.68 97 ARG A N 1
ATOM 676 C CA . ARG A 1 105 ? -8.302 -1.283 -25.561 1.00 60.19 97 ARG A CA 1
ATOM 677 C C . ARG A 1 105 ? -7.635 -2.156 -24.497 1.00 66.16 97 ARG A C 1
ATOM 678 O O . ARG A 1 105 ? -6.531 -1.852 -24.028 1.00 64.96 97 ARG A O 1
ATOM 680 N N . ASN A 1 106 ? -8.270 -3.286 -24.152 1.00 65.62 98 ASN A N 1
ATOM 681 C CA . ASN A 1 106 ? -7.737 -4.161 -23.108 1.00 60.10 98 ASN A CA 1
ATOM 682 C C . ASN A 1 106 ? -6.456 -4.867 -23.550 1.00 60.15 98 ASN A C 1
ATOM 683 O O . ASN A 1 106 ? -5.528 -5.024 -22.749 1.00 59.36 98 ASN A O 1
ATOM 688 N N . CYS A 1 107 ? -6.375 -5.312 -24.807 1.00 54.21 99 CYS A N 1
ATOM 689 C CA . CYS A 1 107 ? -5.119 -5.902 -25.257 1.00 46.24 99 CYS A CA 1
ATOM 690 C C . CYS A 1 107 ? -3.994 -4.875 -25.260 1.00 57.12 99 CYS A C 1
ATOM 691 O O . CYS A 1 107 ? -2.876 -5.176 -24.824 1.00 52.60 99 CYS A O 1
ATOM 694 N N . ARG A 1 108 ? -4.276 -3.652 -25.728 1.00 58.00 100 ARG A N 1
ATOM 695 C CA . ARG A 1 108 ? -3.234 -2.631 -25.845 1.00 54.49 100 ARG A CA 1
ATOM 696 C C . ARG A 1 108 ? -2.630 -2.248 -24.493 1.00 59.16 100 ARG A C 1
ATOM 697 O O . ARG A 1 108 ? -1.465 -1.837 -24.442 1.00 56.62 100 ARG A O 1
ATOM 699 N N . ALA A 1 109 ? -3.383 -2.384 -23.399 1.00 66.62 101 ALA A N 1
ATOM 700 C CA . ALA A 1 109 ? -2.901 -2.065 -22.058 1.00 72.11 101 ALA A CA 1
ATOM 701 C C . ALA A 1 109 ? -2.372 -3.281 -21.297 1.00 69.11 101 ALA A C 1
ATOM 702 O O . ALA A 1 109 ? -2.195 -3.201 -20.077 1.00 67.39 101 ALA A O 1
ATOM 704 N N . GLY A 1 110 ? -2.130 -4.401 -21.980 1.00 63.51 102 GLY A N 1
ATOM 705 C CA . GLY A 1 110 ? -1.569 -5.582 -21.354 1.00 67.30 102 GLY A CA 1
ATOM 706 C C . GLY A 1 110 ? -2.551 -6.476 -20.623 1.00 68.39 102 GLY A C 1
ATOM 707 O O . GLY A 1 110 ? -2.145 -7.546 -20.145 1.00 71.26 102 GLY A O 1
ATOM 708 N N . ARG A 1 111 ? -3.820 -6.081 -20.510 1.00 61.62 103 ARG A N 1
ATOM 709 C CA . ARG A 1 111 ? -4.829 -6.907 -19.841 1.00 68.83 103 ARG A CA 1
ATOM 710 C C . ARG A 1 111 ? -5.512 -7.835 -20.849 1.00 63.19 103 ARG A C 1
ATOM 711 O O . ARG A 1 111 ? -6.724 -7.771 -21.099 1.00 58.76 103 ARG A O 1
ATOM 719 N N . ARG A 1 112 ? -4.692 -8.714 -21.440 1.00 58.97 104 ARG A N 1
ATOM 720 C CA . ARG A 1 112 ? -5.194 -9.658 -22.430 1.00 63.43 104 ARG A CA 1
ATOM 721 C C . ARG A 1 112 ? -6.123 -10.698 -21.813 1.00 63.97 104 ARG A C 1
ATOM 722 O O . ARG A 1 112 ? -6.892 -11.333 -22.544 1.00 61.33 104 ARG A O 1
ATOM 730 N N . HIS A 1 113 ? -6.089 -10.871 -20.487 1.00 61.80 105 HIS A N 1
ATOM 731 C CA . HIS A 1 113 ? -7.115 -11.676 -19.837 1.00 67.55 105 HIS A CA 1
ATOM 732 C C . HIS A 1 113 ? -8.494 -11.051 -20.002 1.00 68.95 105 HIS A C 1
ATOM 733 O O . HIS A 1 113 ? -9.505 -11.732 -19.789 1.00 74.20 105 HIS A O 1
ATOM 740 N N . LEU A 1 114 ? -8.556 -9.776 -20.397 1.00 62.08 106 LEU A N 1
ATOM 741 C CA . LEU A 1 114 ? -9.816 -9.069 -20.580 1.00 67.16 106 LEU A CA 1
ATOM 742 C C . LEU A 1 114 ? -10.244 -8.974 -22.041 1.00 63.46 106 LEU A C 1
ATOM 743 O O . LEU A 1 114 ? -11.379 -8.572 -22.308 1.00 63.07 106 LEU A O 1
ATOM 748 N N . CYS A 1 115 ? -9.386 -9.352 -22.985 1.00 61.14 107 CYS A N 1
ATOM 749 C CA . CYS A 1 115 ? -9.759 -9.296 -24.393 1.00 64.41 107 CYS A CA 1
ATOM 750 C C . CYS A 1 115 ? -11.003 -10.144 -24.654 1.00 66.56 107 CYS A C 1
ATOM 751 O O . CYS A 1 115 ? -11.132 -11.260 -24.144 1.00 62.07 107 CYS A O 1
ATOM 754 N N . ARG A 1 116 ? -11.930 -9.603 -25.452 1.00 61.38 108 ARG A N 1
ATOM 755 C CA . ARG A 1 116 ? -13.185 -10.292 -25.725 1.00 72.65 108 ARG A CA 1
ATOM 756 C C . ARG A 1 116 ? -13.058 -11.392 -26.777 1.00 69.14 108 ARG A C 1
ATOM 757 O O . ARG A 1 116 ? -14.052 -12.076 -27.051 1.00 69.18 108 ARG A O 1
ATOM 759 N N . ASN A 1 117 ? -11.864 -11.593 -27.367 1.00 67.56 109 ASN A N 1
ATOM 760 C CA . ASN A 1 117 ? -11.654 -12.586 -28.427 1.00 75.95 109 ASN A CA 1
ATOM 761 C C . ASN A 1 117 ? -10.368 -13.373 -28.141 1.00 77.64 109 ASN A C 1
ATOM 762 O O . ASN A 1 117 ? -9.360 -13.269 -28.842 1.00 78.44 109 ASN A O 1
ATOM 767 N N . THR A 1 118 ? -10.404 -14.185 -27.089 1.00 80.20 110 THR A N 1
ATOM 768 C CA . THR A 1 118 ? -9.287 -15.043 -26.720 1.00 77.49 110 THR A CA 1
ATOM 769 C C . THR A 1 118 ? -9.555 -16.456 -27.218 1.00 86.45 110 THR A C 1
ATOM 770 O O . THR A 1 118 ? -10.683 -16.948 -27.137 1.00 90.59 110 THR A O 1
ATOM 774 N N . VAL A 1 119 ? -8.516 -17.094 -27.754 1.00 86.30 111 VAL A N 1
ATOM 775 C CA . VAL A 1 119 ? -8.568 -18.486 -28.184 1.00 83.92 111 VAL A CA 1
ATOM 776 C C . VAL A 1 119 ? -7.511 -19.253 -27.406 1.00 78.57 111 VAL A C 1
ATOM 777 O O . VAL A 1 119 ? -6.402 -18.752 -27.189 1.00 75.67 111 VAL A O 1
ATOM 779 N N . GLY A 1 120 ? -7.860 -20.458 -26.971 1.00 72.98 112 GLY A N 1
ATOM 780 C CA . GLY A 1 120 ? -6.927 -21.289 -26.239 1.00 63.53 112 GLY A CA 1
ATOM 781 C C . GLY A 1 120 ? -5.996 -22.070 -27.143 1.00 61.90 112 GLY A C 1
ATOM 782 O O . GLY A 1 120 ? -6.445 -22.822 -28.019 1.00 55.55 112 GLY A O 1
ATOM 783 N N . VAL A 1 121 ? -4.688 -21.865 -26.953 1.00 53.30 113 VAL A N 1
ATOM 784 C CA . VAL A 1 121 ? -3.685 -22.649 -27.663 1.00 54.63 113 VAL A CA 1
ATOM 785 C C . VAL A 1 121 ? -3.854 -24.116 -27.295 1.00 57.64 113 VAL A C 1
ATOM 786 O O . VAL A 1 121 ? -3.906 -24.472 -26.111 1.00 61.03 113 VAL A O 1
ATOM 790 N N . GLY A 1 122 ? -3.943 -24.975 -28.308 1.00 56.86 114 GLY A N 1
ATOM 791 C CA . GLY A 1 122 ? -4.144 -26.389 -28.062 1.00 63.74 114 GLY A CA 1
ATOM 792 C C . GLY A 1 122 ? -5.508 -26.761 -27.536 1.00 72.26 114 GLY A C 1
ATOM 793 O O . GLY A 1 122 ? -5.684 -27.886 -27.057 1.00 79.15 114 GLY A O 1
ATOM 794 N N . VAL A 1 123 ? -6.477 -25.848 -27.604 1.00 74.35 115 VAL A N 1
ATOM 795 C CA . VAL A 1 123 ? -7.831 -26.075 -27.109 1.00 74.59 115 VAL A CA 1
ATOM 796 C C . VAL A 1 123 ? -8.828 -25.635 -28.173 1.00 75.51 115 VAL A C 1
ATOM 797 O O . VAL A 1 123 ? -9.577 -26.451 -28.719 1.00 83.57 115 VAL A O 1
ATOM 801 N N . ASN A 1 124 ? -8.846 -24.335 -28.461 1.00 74.73 116 ASN A N 1
ATOM 802 C CA . ASN A 1 124 ? -9.688 -23.759 -29.499 1.00 77.07 116 ASN A CA 1
ATOM 803 C C . ASN A 1 124 ? -8.995 -23.695 -30.853 1.00 80.92 116 ASN A C 1
ATOM 804 O O . ASN A 1 124 ? -9.662 -23.488 -31.873 1.00 84.03 116 ASN A O 1
ATOM 809 N N . ARG A 1 125 ? -7.676 -23.858 -30.883 1.00 78.23 117 ARG A N 1
ATOM 810 C CA . ARG A 1 125 ? -6.892 -23.703 -32.097 1.00 72.95 117 ARG A CA 1
ATOM 811 C C . ARG A 1 125 ? -5.651 -24.573 -31.983 1.00 70.46 117 ARG A C 1
ATOM 812 O O . ARG A 1 125 ? -5.380 -25.158 -30.933 1.00 65.18 117 ARG A O 1
ATOM 820 N N . GLU A 1 126 ? -4.885 -24.633 -33.076 1.00 78.33 118 GLU A N 1
ATOM 821 C CA . GLU A 1 126 ? -3.687 -25.465 -33.118 1.00 81.50 118 GLU A CA 1
ATOM 822 C C . GLU A 1 126 ? -2.783 -25.174 -31.925 1.00 78.67 118 GLU A C 1
ATOM 823 O O . GLU A 1 126 ? -2.635 -24.025 -31.501 1.00 79.13 118 GLU A O 1
ATOM 825 N N . GLY A 1 127 ? -2.196 -26.232 -31.366 1.00 72.97 119 GLY A N 1
ATOM 826 C CA . GLY A 1 127 ? -1.454 -26.148 -30.133 1.00 66.79 119 GLY A CA 1
ATOM 827 C C . GLY A 1 127 ? 0.048 -26.274 -30.311 1.00 62.90 119 GLY A C 1
ATOM 828 O O . GLY A 1 127 ? 0.583 -26.269 -31.423 1.00 60.54 119 GLY A O 1
ATOM 829 N N . ALA A 1 128 ? 0.731 -26.409 -29.170 1.00 49.81 120 ALA A N 1
ATOM 830 C CA . ALA A 1 128 ? 2.185 -26.408 -29.127 1.00 47.06 120 ALA A CA 1
ATOM 831 C C . ALA A 1 128 ? 2.798 -27.793 -29.310 1.00 52.76 120 ALA A C 1
ATOM 832 O O . ALA A 1 128 ? 4.021 -27.889 -29.461 1.00 44.17 120 ALA A O 1
ATOM 834 N N . PHE A 1 129 ? 1.995 -28.861 -29.317 1.00 54.98 121 PHE A N 1
ATOM 835 C CA . PHE A 1 129 ? 2.503 -30.211 -29.578 1.00 62.85 121 PHE A CA 1
ATOM 836 C C . PHE A 1 129 ? 2.696 -30.440 -31.079 1.00 64.24 121 PHE A C 1
ATOM 837 O O . PHE A 1 129 ? 2.118 -31.348 -31.675 1.00 62.23 121 PHE A O 1
ATOM 845 N N . ALA A 1 130 ? 3.528 -29.596 -31.689 1.00 62.76 122 ALA A N 1
ATOM 846 C CA . ALA A 1 130 ? 3.859 -29.729 -33.103 1.00 60.03 122 ALA A CA 1
ATOM 847 C C . ALA A 1 130 ? 5.223 -29.097 -33.339 1.00 56.75 122 ALA A C 1
ATOM 848 O O . ALA A 1 130 ? 5.716 -28.332 -32.512 1.00 48.39 122 ALA A O 1
ATOM 850 N N . GLU A 1 131 ? 5.842 -29.435 -34.478 1.00 55.92 123 GLU A N 1
ATOM 851 C CA . GLU A 1 131 ? 7.182 -28.923 -34.761 1.00 56.13 123 GLU A CA 1
ATOM 852 C C . GLU A 1 131 ? 7.208 -27.398 -34.831 1.00 47.94 123 GLU A C 1
ATOM 853 O O . GLU A 1 131 ? 8.217 -26.774 -34.483 1.00 44.73 123 GLU A O 1
ATOM 859 N N . TYR A 1 132 ? 6.119 -26.786 -35.277 1.00 48.19 124 TYR A N 1
ATOM 860 C CA . TYR A 1 132 ? 6.045 -25.350 -35.482 1.00 48.92 124 TYR A CA 1
ATOM 861 C C . TYR A 1 132 ? 4.750 -24.825 -34.886 1.00 47.76 124 TYR A C 1
ATOM 862 O O . TYR A 1 132 ? 3.715 -25.501 -34.930 1.00 49.44 124 TYR A O 1
ATOM 871 N N . LEU A 1 133 ? 4.828 -23.620 -34.322 1.00 41.31 125 LEU A N 1
ATOM 872 C CA . LEU A 1 133 ? 3.710 -22.968 -33.650 1.00 45.73 125 LEU A CA 1
ATOM 873 C C . LEU A 1 133 ? 3.682 -21.508 -34.064 1.00 50.14 125 LEU A C 1
ATOM 874 O O . LEU A 1 133 ? 4.675 -20.794 -33.888 1.00 51.71 125 LEU A O 1
ATOM 879 N N . ALA A 1 134 ? 2.556 -21.069 -34.613 1.00 45.02 126 ALA A N 1
ATOM 880 C CA . ALA A 1 134 ? 2.364 -19.674 -34.978 1.00 48.95 126 ALA A CA 1
ATOM 881 C C . ALA A 1 134 ? 1.445 -19.022 -33.957 1.00 45.36 126 ALA A C 1
ATOM 882 O O . ALA A 1 134 ? 0.365 -19.544 -33.669 1.00 49.18 126 ALA A O 1
ATOM 884 N N . ILE A 1 135 ? 1.893 -17.905 -33.391 1.00 42.11 127 ILE A N 1
ATOM 885 C CA . ILE A 1 135 ? 1.103 -17.123 -32.439 1.00 41.26 127 ILE A CA 1
ATOM 886 C C . ILE A 1 135 ? 1.377 -15.645 -32.668 1.00 39.62 127 ILE A C 1
ATOM 887 O O . ILE A 1 135 ? 2.386 -15.268 -33.279 1.00 40.98 127 ILE A O 1
ATOM 892 N N . PRO A 1 136 ? 0.483 -14.779 -32.195 1.00 41.48 128 PRO A N 1
ATOM 893 C CA . PRO A 1 136 ? 0.736 -13.338 -32.317 1.00 38.91 128 PRO A CA 1
ATOM 894 C C . PRO A 1 136 ? 1.933 -12.908 -31.485 1.00 41.43 128 PRO A C 1
ATOM 895 O O . PRO A 1 136 ? 2.127 -13.376 -30.359 1.00 38.95 128 PRO A O 1
ATOM 899 N N . ALA A 1 137 ? 2.730 -11.994 -32.060 1.00 35.32 129 ALA A N 1
ATOM 900 C CA . ALA A 1 137 ? 3.947 -11.528 -31.408 1.00 36.55 129 ALA A CA 1
ATOM 901 C C . ALA A 1 137 ? 3.681 -11.011 -29.997 1.00 30.99 129 ALA A C 1
ATOM 902 O O . ALA A 1 137 ? 4.499 -11.206 -29.092 1.00 29.83 129 ALA A O 1
ATOM 904 N N . PHE A 1 138 ? 2.548 -10.347 -29.784 1.00 33.86 130 PHE A N 1
ATOM 905 C CA . PHE A 1 138 ? 2.304 -9.799 -28.455 1.00 35.87 130 PHE A CA 1
ATOM 906 C C . PHE A 1 138 ? 1.975 -10.876 -27.420 1.00 35.49 130 PHE A C 1
ATOM 907 O O . PHE A 1 138 ? 1.936 -10.562 -26.231 1.00 36.67 130 PHE A O 1
ATOM 915 N N . ASN A 1 139 ? 1.736 -12.125 -27.829 1.00 37.99 131 ASN A N 1
ATOM 916 C CA . ASN A 1 139 ? 1.589 -13.228 -26.880 1.00 33.83 131 ASN A CA 1
ATOM 917 C C . ASN A 1 139 ? 2.889 -14.005 -26.652 1.00 38.40 131 ASN A C 1
ATOM 918 O O . ASN A 1 139 ? 2.868 -15.029 -25.963 1.00 36.05 131 ASN A O 1
ATOM 923 N N . ALA A 1 140 ? 4.006 -13.555 -27.219 1.00 35.93 132 ALA A N 1
ATOM 924 C CA . ALA A 1 140 ? 5.303 -14.209 -27.080 1.00 35.98 132 ALA A CA 1
ATOM 925 C C . ALA A 1 140 ? 6.166 -13.460 -26.070 1.00 35.16 132 ALA A C 1
ATOM 926 O O . ALA A 1 140 ? 6.041 -12.244 -25.911 1.00 35.88 132 ALA A O 1
ATOM 928 N N . PHE A 1 141 ? 7.050 -14.195 -25.394 1.00 34.34 133 PHE A N 1
ATOM 929 C CA . PHE A 1 141 ? 7.891 -13.639 -24.334 1.00 32.60 133 PHE A CA 1
ATOM 930 C C . PHE A 1 141 ? 9.309 -14.168 -24.502 1.00 29.34 133 PHE A C 1
ATOM 931 O O . PHE A 1 141 ? 9.526 -15.384 -24.481 1.00 31.79 133 PHE A O 1
ATOM 939 N N . LYS A 1 142 ? 10.272 -13.256 -24.640 1.00 26.30 134 LYS A N 1
ATOM 940 C CA A LYS A 1 142 ? 11.652 -13.640 -24.914 0.53 25.71 134 LYS A CA 1
ATOM 941 C CA B LYS A 1 142 ? 11.650 -13.649 -24.914 0.47 25.81 134 LYS A CA 1
ATOM 942 C C . LYS A 1 142 ? 12.307 -14.219 -23.663 1.00 29.58 134 LYS A C 1
ATOM 943 O O . LYS A 1 142 ? 12.189 -13.658 -22.573 1.00 30.88 134 LYS A O 1
ATOM 954 N N . ILE A 1 143 ? 13.006 -15.334 -23.833 1.00 25.48 135 ILE A N 1
ATOM 955 C CA . ILE A 1 143 ? 13.708 -16.025 -22.752 1.00 28.51 135 ILE A CA 1
ATOM 956 C C . ILE A 1 143 ? 15.191 -15.663 -22.818 1.00 34.04 135 ILE A C 1
ATOM 957 O O . ILE A 1 143 ? 15.812 -15.859 -23.870 1.00 32.24 135 ILE A O 1
ATOM 962 N N . PRO A 1 144 ? 15.799 -15.186 -21.729 1.00 34.13 136 PRO A N 1
ATOM 963 C CA . PRO A 1 144 ? 17.231 -14.870 -21.781 1.00 30.26 136 PRO A CA 1
ATOM 964 C C . PRO A 1 144 ? 18.077 -16.132 -21.764 1.00 31.27 136 PRO A C 1
ATOM 965 O O . PRO A 1 144 ? 17.664 -17.170 -21.217 1.00 28.53 136 PRO A O 1
ATOM 969 N N . PRO A 1 145 ? 19.297 -16.071 -22.307 1.00 32.31 137 PRO A N 1
ATOM 970 C CA . PRO A 1 145 ? 20.090 -17.300 -22.489 1.00 30.79 137 PRO A CA 1
ATOM 971 C C . PRO A 1 145 ? 20.494 -17.980 -21.190 1.00 32.26 137 PRO A C 1
ATOM 972 O O . PRO A 1 145 ? 20.769 -19.183 -21.215 1.00 37.57 137 PRO A O 1
ATOM 976 N N . GLU A 1 146 ? 20.487 -17.287 -20.049 1.00 33.19 138 GLU A N 1
ATOM 977 C CA . GLU A 1 146 ? 20.840 -17.959 -18.802 1.00 35.13 138 GLU A CA 1
ATOM 978 C C . GLU A 1 146 ? 19.720 -18.841 -18.250 1.00 43.78 138 GLU A C 1
ATOM 979 O O . GLU A 1 146 ? 19.942 -19.547 -17.255 1.00 41.57 138 GLU A O 1
ATOM 985 N N . ILE A 1 147 ? 18.541 -18.856 -18.871 1.00 37.24 139 ILE A N 1
ATOM 986 C CA . ILE A 1 147 ? 17.430 -19.701 -18.433 1.00 35.43 139 ILE A CA 1
ATOM 987 C C . ILE A 1 147 ? 17.299 -20.873 -19.402 1.00 31.15 139 ILE A C 1
ATOM 988 O O . ILE A 1 147 ? 17.189 -20.673 -20.616 1.00 41.07 139 ILE A O 1
ATOM 993 N N . SER A 1 148 ? 17.300 -22.092 -18.864 1.00 40.07 140 SER A N 1
ATOM 994 C CA . SER A 1 148 ? 17.252 -23.298 -19.682 1.00 40.55 140 SER A CA 1
ATOM 995 C C . SER A 1 148 ? 15.919 -23.423 -20.424 1.00 42.14 140 SER A C 1
ATOM 996 O O . SER A 1 148 ? 14.916 -22.788 -20.078 1.00 37.38 140 SER A O 1
ATOM 999 N N . ASP A 1 149 ? 15.918 -24.280 -21.455 1.00 39.23 141 ASP A N 1
ATOM 1000 C CA . ASP A 1 149 ? 14.688 -24.562 -22.195 1.00 35.92 141 ASP A CA 1
ATOM 1001 C C . ASP A 1 149 ? 13.641 -25.238 -21.308 1.00 36.90 141 ASP A C 1
ATOM 1002 O O . ASP A 1 149 ? 12.442 -24.956 -21.429 1.00 34.67 141 ASP A O 1
ATOM 1007 N N . ASP A 1 150 ? 14.070 -26.160 -20.437 1.00 33.66 142 ASP A N 1
ATOM 1008 C CA . ASP A 1 150 ? 13.115 -26.885 -19.601 1.00 36.19 142 ASP A CA 1
ATOM 1009 C C . ASP A 1 150 ? 12.364 -25.942 -18.676 1.00 35.45 142 ASP A C 1
ATOM 1010 O O . ASP A 1 150 ? 11.160 -26.109 -18.456 1.00 35.30 142 ASP A O 1
ATOM 1015 N N . LEU A 1 151 ? 13.064 -24.961 -18.102 1.00 28.82 143 LEU A N 1
ATOM 1016 C CA . LEU A 1 151 ? 12.383 -23.982 -17.261 1.00 27.08 143 LEU A CA 1
ATOM 1017 C C . LEU A 1 151 ? 11.485 -23.070 -18.092 1.00 27.26 143 LEU A C 1
ATOM 1018 O O . LEU A 1 151 ? 10.344 -22.782 -17.702 1.00 28.16 143 LEU A O 1
ATOM 1023 N N . ALA A 1 152 ? 11.981 -22.605 -19.243 1.00 25.76 144 ALA A N 1
ATOM 1024 C CA . ALA A 1 152 ? 11.154 -21.791 -20.128 1.00 28.48 144 ALA A CA 1
ATOM 1025 C C . ALA A 1 152 ? 9.838 -22.495 -20.468 1.00 31.97 144 ALA A C 1
ATOM 1026 O O . ALA A 1 152 ? 8.778 -21.860 -20.523 1.00 28.01 144 ALA A O 1
ATOM 1028 N N . ALA A 1 153 ? 9.887 -23.813 -20.695 1.00 29.61 145 ALA A N 1
ATOM 1029 C CA . ALA A 1 153 ? 8.681 -24.543 -21.077 1.00 32.51 145 ALA A CA 1
ATOM 1030 C C . ALA A 1 153 ? 7.604 -24.511 -19.997 1.00 30.31 145 ALA A C 1
ATOM 1031 O O . ALA A 1 153 ? 6.434 -24.763 -20.299 1.00 34.55 145 ALA A O 1
ATOM 1033 N N . ILE A 1 154 ? 7.956 -24.218 -18.752 1.00 24.94 146 ILE A N 1
ATOM 1034 C CA . ILE A 1 154 ? 6.959 -24.176 -17.691 1.00 27.03 146 ILE A CA 1
ATOM 1035 C C . ILE A 1 154 ? 6.707 -22.745 -17.224 1.00 29.77 146 ILE A C 1
ATOM 1036 O O . ILE A 1 154 ? 6.191 -22.533 -16.128 1.00 29.05 146 ILE A O 1
ATOM 1041 N N . PHE A 1 155 ? 7.058 -21.749 -18.045 1.00 24.21 147 PHE A N 1
ATOM 1042 C CA . PHE A 1 155 ? 6.841 -20.369 -17.621 1.00 22.43 147 PHE A CA 1
ATOM 1043 C C . PHE A 1 155 ? 5.374 -20.087 -17.348 1.00 27.77 147 PHE A C 1
ATOM 1044 O O . PHE A 1 155 ? 5.056 -19.275 -16.472 1.00 28.29 147 PHE A O 1
ATOM 1052 N N . ASP A 1 156 ? 4.461 -20.748 -18.065 1.00 26.08 148 ASP A N 1
ATOM 1053 C CA . ASP A 1 156 ? 3.057 -20.400 -17.867 1.00 34.11 148 ASP A CA 1
ATOM 1054 C C . ASP A 1 156 ? 2.552 -20.828 -16.492 1.00 27.50 148 ASP A C 1
ATOM 1055 O O . ASP A 1 156 ? 1.981 -19.979 -15.783 1.00 23.57 148 ASP A O 1
ATOM 1060 N N . PRO A 1 157 ? 2.745 -22.075 -16.031 1.00 27.79 149 PRO A N 1
ATOM 1061 C CA . PRO A 1 157 ? 2.353 -22.382 -14.641 1.00 24.58 149 PRO A CA 1
ATOM 1062 C C . PRO A 1 157 ? 3.190 -21.650 -13.601 1.00 26.08 149 PRO A C 1
ATOM 1063 O O . PRO A 1 157 ? 2.665 -21.310 -12.532 1.00 22.27 149 PRO A O 1
ATOM 1067 N N . PHE A 1 158 ? 4.470 -21.397 -13.889 1.00 28.30 150 PHE A N 1
ATOM 1068 C CA . PHE A 1 158 ? 5.323 -20.593 -13.008 1.00 25.93 150 PHE A CA 1
ATOM 1069 C C . PHE A 1 158 ? 4.741 -19.189 -12.828 1.00 26.11 150 PHE A C 1
ATOM 1070 O O . PHE A 1 158 ? 4.775 -18.620 -11.727 1.00 26.52 150 PHE A O 1
ATOM 1078 N N . GLY A 1 159 ? 4.192 -18.615 -13.906 1.00 25.44 151 GLY A N 1
ATOM 1079 C CA . GLY A 1 159 ? 3.506 -17.334 -13.792 1.00 20.20 151 GLY A CA 1
ATOM 1080 C C . GLY A 1 159 ? 2.314 -17.373 -12.846 1.00 25.11 151 GLY A C 1
ATOM 1081 O O . GLY A 1 159 ? 2.083 -16.428 -12.086 1.00 30.44 151 GLY A O 1
ATOM 1082 N N . ASN A 1 160 ? 1.536 -18.462 -12.881 1.00 26.13 152 ASN A N 1
ATOM 1083 C CA . ASN A 1 160 ? 0.411 -18.567 -11.952 1.00 30.78 152 ASN A CA 1
ATOM 1084 C C . ASN A 1 160 ? 0.897 -18.682 -10.518 1.00 24.03 152 ASN A C 1
ATOM 1085 O O . ASN A 1 160 ? 0.298 -18.093 -9.611 1.00 19.93 152 ASN A O 1
ATOM 1090 N N . ALA A 1 161 ? 1.974 -19.443 -10.296 1.00 21.10 153 ALA A N 1
ATOM 1091 C CA . ALA A 1 161 ? 2.542 -19.563 -8.956 1.00 19.95 153 ALA A CA 1
ATOM 1092 C C . ALA A 1 161 ? 3.038 -18.218 -8.464 1.00 22.87 153 ALA A C 1
ATOM 1093 O O . ALA A 1 161 ? 2.808 -17.849 -7.305 1.00 23.38 153 ALA A O 1
ATOM 1095 N N . THR A 1 162 ? 3.703 -17.463 -9.348 1.00 20.25 154 THR A N 1
ATOM 1096 C CA . THR A 1 162 ? 4.235 -16.153 -9.000 1.00 19.85 154 THR A CA 1
ATOM 1097 C C . THR A 1 162 ? 3.114 -15.153 -8.717 1.00 21.89 154 THR A C 1
ATOM 1098 O O . THR A 1 162 ? 3.152 -14.428 -7.715 1.00 22.39 154 THR A O 1
ATOM 1102 N N . HIS A 1 163 ? 2.128 -15.076 -9.619 1.00 24.96 155 HIS A N 1
ATOM 1103 C CA . HIS A 1 163 ? 0.938 -14.259 -9.386 1.00 23.01 155 HIS A CA 1
ATOM 1104 C C . HIS A 1 163 ? 0.320 -14.554 -8.016 1.00 25.71 155 HIS A C 1
ATOM 1105 O O . HIS A 1 163 ? -0.020 -13.632 -7.269 1.00 25.21 155 HIS A O 1
ATOM 1112 N N . THR A 1 164 ? 0.198 -15.835 -7.654 1.00 21.35 156 THR A N 1
ATOM 1113 C CA . THR A 1 164 ? -0.376 -16.190 -6.357 1.00 19.02 156 THR A CA 1
ATOM 1114 C C . THR A 1 164 ? 0.567 -15.834 -5.211 1.00 24.14 156 THR A C 1
ATOM 1115 O O . THR A 1 164 ? 0.167 -15.159 -4.253 1.00 23.99 156 THR A O 1
ATOM 1119 N N . ALA A 1 165 ? 1.833 -16.249 -5.301 1.00 22.58 157 ALA A N 1
ATOM 1120 C CA . ALA A 1 165 ? 2.719 -16.170 -4.143 1.00 19.08 157 ALA A CA 1
ATOM 1121 C C . ALA A 1 165 ? 3.235 -14.764 -3.868 1.00 25.04 157 ALA A C 1
ATOM 1122 O O . ALA A 1 165 ? 3.562 -14.460 -2.718 1.00 26.68 157 ALA A O 1
ATOM 1124 N N . LEU A 1 166 ? 3.318 -13.905 -4.880 1.00 20.70 158 LEU A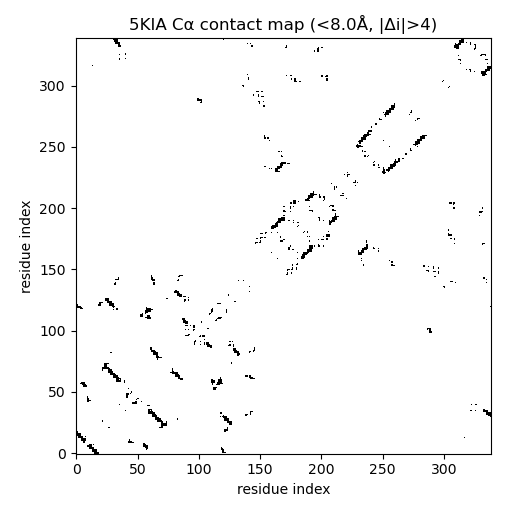 N 1
ATOM 1125 C CA . LEU A 1 166 ? 3.752 -12.533 -4.679 1.00 18.10 158 LEU A CA 1
ATOM 1126 C C . LEU A 1 166 ? 2.585 -11.591 -4.431 1.00 23.85 158 LEU A C 1
ATOM 1127 O O . LEU A 1 166 ? 2.794 -10.382 -4.362 1.00 22.52 158 LEU A O 1
ATOM 1132 N N . SER A 1 167 ? 1.363 -12.116 -4.291 1.00 22.35 159 SER A N 1
ATOM 1133 C CA . SER A 1 167 ? 0.217 -11.240 -4.065 1.00 23.64 159 SER A CA 1
ATOM 1134 C C . SER A 1 167 ? 0.372 -10.444 -2.781 1.00 26.50 159 SER A C 1
ATOM 1135 O O . SER A 1 167 ? -0.036 -9.284 -2.713 1.00 24.72 159 SER A O 1
ATOM 1138 N N . PHE A 1 168 ? 0.967 -11.046 -1.761 1.00 17.84 160 PHE A N 1
ATOM 1139 C CA . PHE A 1 168 ? 1.180 -10.415 -0.473 1.00 21.33 160 PHE A CA 1
ATOM 1140 C C . PHE A 1 168 ? 2.661 -10.411 -0.120 1.00 21.99 160 PHE A C 1
ATOM 1141 O O . PHE A 1 168 ? 3.433 -11.253 -0.583 1.00 24.18 160 PHE A O 1
ATOM 1149 N N . ASN A 1 169 ? 3.030 -9.470 0.745 1.00 19.26 161 ASN A N 1
ATOM 1150 C CA . ASN A 1 169 ? 4.358 -9.452 1.348 1.00 23.02 161 ASN A CA 1
ATOM 1151 C C . ASN A 1 169 ? 4.517 -10.672 2.247 1.00 22.44 161 ASN A C 1
ATOM 1152 O O . ASN A 1 169 ? 3.665 -10.935 3.097 1.00 25.05 161 ASN A O 1
ATOM 1157 N N . LEU A 1 170 ? 5.595 -11.436 2.051 1.00 21.83 162 LEU A N 1
ATOM 1158 C CA . LEU A 1 170 ? 5.803 -12.659 2.825 1.00 22.99 162 LEU A CA 1
ATOM 1159 C C . LEU A 1 170 ? 6.960 -12.556 3.809 1.00 23.34 162 LEU A C 1
ATOM 1160 O O . LEU A 1 170 ? 7.272 -13.543 4.478 1.00 22.35 162 LEU A O 1
ATOM 1165 N N . VAL A 1 171 ? 7.594 -11.392 3.933 1.00 21.23 163 VAL A N 1
ATOM 1166 C CA . VAL A 1 171 ? 8.834 -11.314 4.695 1.00 21.64 163 VAL A CA 1
ATOM 1167 C C . VAL A 1 171 ? 8.584 -11.672 6.159 1.00 27.41 163 VAL A C 1
ATOM 1168 O O . VAL A 1 171 ? 7.876 -10.960 6.882 1.00 23.91 163 VAL A O 1
ATOM 1172 N N . GLY A 1 172 ? 9.167 -12.790 6.594 1.00 25.15 164 GLY A N 1
ATOM 1173 C CA . GLY A 1 172 ? 9.040 -13.260 7.962 1.00 25.92 164 GLY A CA 1
ATOM 1174 C C . GLY A 1 172 ? 7.680 -13.814 8.298 1.00 25.83 164 GLY A C 1
ATOM 1175 O O . GLY A 1 172 ? 7.382 -14.030 9.476 1.00 26.51 164 GLY A O 1
ATOM 1176 N N . GLU A 1 173 ? 6.846 -14.044 7.292 1.00 21.05 165 GLU A N 1
ATOM 1177 C CA . GLU A 1 173 ? 5.479 -14.505 7.468 1.00 22.41 165 GLU A CA 1
ATOM 1178 C C . GLU A 1 173 ? 5.413 -16.026 7.391 1.00 23.14 165 GLU A C 1
ATOM 1179 O O . GLU A 1 173 ? 6.218 -16.663 6.706 1.00 25.76 165 GLU A O 1
ATOM 1185 N N . ASP A 1 174 ? 4.433 -16.604 8.093 1.00 19.82 166 ASP A N 1
ATOM 1186 C CA . ASP A 1 174 ? 4.155 -18.035 8.013 1.00 22.32 166 ASP A CA 1
ATOM 1187 C C . ASP A 1 174 ? 3.107 -18.272 6.936 1.00 22.45 166 ASP A C 1
ATOM 1188 O O . ASP A 1 174 ? 2.067 -17.608 6.927 1.00 23.35 166 ASP A O 1
ATOM 1193 N N . VAL A 1 175 ? 3.387 -19.198 6.017 1.00 21.09 167 VAL A N 1
ATOM 1194 C CA . VAL A 1 175 ? 2.585 -19.370 4.807 1.00 21.28 167 VAL A CA 1
ATOM 1195 C C . VAL A 1 175 ? 2.049 -20.797 4.776 1.00 24.55 167 VAL A C 1
ATOM 1196 O O . VAL A 1 175 ? 2.811 -21.753 4.962 1.00 21.59 167 VAL A O 1
ATOM 1200 N N . LEU A 1 176 ? 0.736 -20.933 4.565 1.00 22.04 168 LEU A N 1
ATOM 1201 C CA . LEU A 1 176 ? 0.072 -22.214 4.328 1.00 20.71 168 LEU A CA 1
ATOM 1202 C C . LEU A 1 176 ? -0.334 -22.311 2.861 1.00 21.41 168 LEU A C 1
ATOM 1203 O O . LEU A 1 176 ? -1.012 -21.422 2.339 1.00 22.92 168 LEU A O 1
ATOM 1208 N N . ILE A 1 177 ? 0.071 -23.391 2.206 1.00 23.32 169 ILE A N 1
ATOM 1209 C CA . ILE A 1 177 ? -0.288 -23.667 0.821 1.00 23.64 169 ILE A CA 1
ATOM 1210 C C . ILE A 1 177 ? -1.116 -24.947 0.806 1.00 23.75 169 ILE A C 1
ATOM 1211 O O . ILE A 1 177 ? -0.671 -25.982 1.315 1.00 27.20 169 ILE A O 1
ATOM 1216 N N . THR A 1 178 ? -2.327 -24.884 0.253 1.00 20.62 170 THR A N 1
ATOM 1217 C CA . THR A 1 178 ? -3.151 -26.083 0.131 1.00 24.06 170 THR A CA 1
ATOM 1218 C C . THR A 1 178 ? -3.138 -26.549 -1.321 1.00 23.36 170 THR A C 1
ATOM 1219 O O . THR A 1 178 ? -3.596 -25.829 -2.214 1.00 25.79 170 THR A O 1
ATOM 1223 N N . GLY A 1 179 ? -2.584 -27.741 -1.552 1.00 27.80 171 GLY A N 1
ATOM 1224 C CA . GLY A 1 179 ? -2.436 -28.295 -2.890 1.00 25.94 171 GLY A CA 1
ATOM 1225 C C . GLY A 1 179 ? -0.980 -28.376 -3.316 1.00 28.67 171 GLY A C 1
ATOM 1226 O O . GLY A 1 179 ? -0.307 -27.353 -3.470 1.00 26.60 171 GLY A O 1
ATOM 1227 N N . ALA A 1 180 ? -0.473 -29.592 -3.501 1.00 25.13 172 ALA A N 1
ATOM 1228 C CA . ALA A 1 180 ? 0.907 -29.803 -3.913 1.00 29.24 172 ALA A CA 1
ATOM 1229 C C . ALA A 1 180 ? 1.018 -30.247 -5.373 1.00 28.88 172 ALA A C 1
ATOM 1230 O O . ALA A 1 180 ? 1.918 -31.017 -5.724 1.00 30.30 172 ALA A O 1
ATOM 1232 N N . GLY A 1 181 ? 0.106 -29.795 -6.226 1.00 32.29 173 GLY A N 1
ATOM 1233 C CA . GLY A 1 181 ? 0.319 -29.848 -7.650 1.00 25.07 173 GLY A CA 1
ATOM 1234 C C . GLY A 1 181 ? 1.523 -29.001 -8.003 1.00 24.78 173 GLY A C 1
ATOM 1235 O O . GLY A 1 181 ? 2.107 -28.322 -7.152 1.00 25.01 173 GLY A O 1
ATOM 1236 N N . PRO A 1 182 ? 1.929 -29.039 -9.271 1.00 29.66 174 PRO A N 1
ATOM 1237 C CA . PRO A 1 182 ? 3.122 -28.273 -9.692 1.00 25.94 174 PRO A CA 1
ATOM 1238 C C . PRO A 1 182 ? 3.109 -26.803 -9.306 1.00 26.92 174 PRO A C 1
ATOM 1239 O O . PRO A 1 182 ? 4.153 -26.253 -8.923 1.00 31.56 174 PRO A O 1
ATOM 1243 N N . ILE A 1 183 ? 1.956 -26.141 -9.408 1.00 29.38 175 ILE A N 1
ATOM 1244 C CA . ILE A 1 183 ? 1.893 -24.718 -9.097 1.00 26.45 175 ILE A CA 1
ATOM 1245 C C . ILE A 1 183 ? 2.089 -24.493 -7.599 1.00 27.52 175 ILE A C 1
ATOM 1246 O O . ILE A 1 183 ? 2.836 -23.600 -7.180 1.00 25.69 175 ILE A O 1
ATOM 1251 N N . GLY A 1 184 ? 1.430 -25.302 -6.771 1.00 23.81 176 GLY A N 1
ATOM 1252 C CA . GLY A 1 184 ? 1.675 -25.241 -5.338 1.00 22.90 176 GLY A CA 1
ATOM 1253 C C . GLY A 1 184 ? 3.124 -25.504 -4.966 1.00 23.48 176 GLY A C 1
ATOM 1254 O O . GLY A 1 184 ? 3.672 -24.846 -4.075 1.00 26.00 176 GLY A O 1
ATOM 1255 N N . VAL A 1 185 ? 3.773 -26.461 -5.645 1.00 20.96 177 VAL A N 1
ATOM 1256 C CA . VAL A 1 185 ? 5.162 -26.776 -5.307 1.00 26.60 177 VAL A CA 1
ATOM 1257 C C . VAL A 1 185 ? 6.087 -25.620 -5.685 1.00 26.22 177 VAL A C 1
ATOM 1258 O O . VAL A 1 185 ? 7.014 -25.274 -4.935 1.00 24.94 177 VAL A O 1
ATOM 1262 N N . MET A 1 186 ? 5.833 -24.976 -6.828 1.00 22.81 178 MET A N 1
ATOM 1263 C CA . MET A 1 186 ? 6.605 -23.790 -7.195 1.00 21.40 178 MET A CA 1
ATOM 1264 C C . MET A 1 186 ? 6.369 -22.638 -6.215 1.00 22.23 178 MET A C 1
ATOM 1265 O O . MET A 1 186 ? 7.309 -21.915 -5.865 1.00 20.28 178 MET A O 1
ATOM 1270 N N . ALA A 1 187 ? 5.136 -22.481 -5.724 1.00 17.58 179 ALA A N 1
ATOM 1271 C CA . ALA A 1 187 ? 4.855 -21.443 -4.727 1.00 21.54 179 ALA A CA 1
ATOM 1272 C C . ALA A 1 187 ? 5.655 -21.645 -3.435 1.00 20.98 179 ALA A C 1
ATOM 1273 O O . ALA A 1 187 ? 6.044 -20.663 -2.789 1.00 24.67 179 ALA A O 1
ATOM 1275 N N . VAL A 1 188 ? 5.906 -22.899 -3.042 1.00 20.81 180 VAL A N 1
ATOM 1276 C CA . VAL A 1 188 ? 6.786 -23.166 -1.903 1.00 17.92 180 VAL A CA 1
ATOM 1277 C C . VAL A 1 188 ? 8.159 -22.537 -2.120 1.00 21.18 180 VAL A C 1
ATOM 1278 O O . VAL A 1 188 ? 8.682 -21.816 -1.257 1.00 23.15 180 VAL A O 1
ATOM 1282 N N . ALA A 1 189 ? 8.776 -22.828 -3.268 1.00 19.47 181 ALA A N 1
ATOM 1283 C CA . ALA A 1 189 ? 10.116 -22.334 -3.547 1.00 24.89 181 ALA A CA 1
ATOM 1284 C C . ALA A 1 189 ? 10.131 -20.815 -3.656 1.00 22.30 181 ALA A C 1
ATOM 1285 O O . ALA A 1 189 ? 11.065 -20.159 -3.177 1.00 24.16 181 ALA A O 1
ATOM 1287 N N . ILE A 1 190 ? 9.109 -20.236 -4.285 1.00 20.72 182 ILE A N 1
ATOM 1288 C CA . ILE A 1 190 ? 9.018 -18.780 -4.359 1.00 22.12 182 ILE A CA 1
ATOM 1289 C C . ILE A 1 190 ? 8.918 -18.183 -2.960 1.00 21.82 182 ILE A C 1
ATOM 1290 O O . ILE A 1 190 ? 9.647 -17.245 -2.614 1.00 19.85 182 ILE A O 1
ATOM 1295 N N . ALA A 1 191 ? 8.005 -18.723 -2.133 1.00 18.73 183 ALA A N 1
ATOM 1296 C CA . ALA A 1 191 ? 7.800 -18.185 -0.783 1.00 22.61 183 ALA A CA 1
ATOM 1297 C C . ALA A 1 191 ? 9.104 -18.146 0.013 1.00 17.98 183 ALA A C 1
ATOM 1298 O O . ALA A 1 191 ? 9.411 -17.149 0.674 1.00 23.98 183 ALA A O 1
ATOM 1300 N N . LYS A 1 192 ? 9.889 -19.221 -0.029 1.00 20.62 184 LYS A N 1
ATOM 1301 C CA . LYS A 1 192 ? 11.147 -19.192 0.709 1.00 21.52 184 LYS A CA 1
ATOM 1302 C C . LYS A 1 192 ? 12.122 -18.196 0.087 1.00 21.51 184 LYS A C 1
ATOM 1303 O O . LYS A 1 192 ? 12.862 -17.503 0.800 1.00 26.82 184 LYS A O 1
ATOM 1309 N N . HIS A 1 193 ? 12.134 -18.112 -1.238 1.00 20.70 185 HIS A N 1
ATOM 1310 C CA . HIS A 1 193 ? 13.030 -17.174 -1.920 1.00 18.85 185 HIS A CA 1
ATOM 1311 C C . HIS A 1 193 ? 12.772 -15.733 -1.483 1.00 22.24 185 HIS A C 1
ATOM 1312 O O . HIS A 1 193 ? 13.714 -14.944 -1.354 1.00 24.73 185 HIS A O 1
ATOM 1319 N N . VAL A 1 194 ? 11.507 -15.371 -1.243 1.00 19.98 186 VAL A N 1
ATOM 1320 C CA . VAL A 1 194 ? 11.147 -13.988 -0.932 1.00 21.85 186 VAL A CA 1
ATOM 1321 C C . VAL A 1 194 ? 10.933 -13.775 0.574 1.00 26.10 186 VAL A C 1
ATOM 1322 O O . VAL A 1 194 ? 10.301 -12.801 0.975 1.00 25.37 186 VAL A O 1
ATOM 1326 N N . GLY A 1 195 ? 11.501 -14.636 1.413 1.00 22.09 187 GLY A N 1
ATOM 1327 C CA . GLY A 1 195 ? 11.658 -14.327 2.827 1.00 24.31 187 GLY A CA 1
ATOM 1328 C C . GLY A 1 195 ? 10.639 -14.916 3.786 1.00 24.23 187 GLY A C 1
ATOM 1329 O O . GLY A 1 195 ? 10.592 -14.490 4.952 1.00 21.80 187 GLY A O 1
ATOM 1330 N N . ALA A 1 196 ? 9.821 -15.869 3.351 1.00 19.26 188 ALA A N 1
ATOM 1331 C CA . ALA A 1 196 ? 8.848 -16.469 4.262 1.00 19.76 188 ALA A CA 1
ATOM 1332 C C . ALA A 1 196 ? 9.546 -17.229 5.391 1.00 23.32 188 ALA A C 1
ATOM 1333 O O . ALA A 1 196 ? 10.673 -17.722 5.238 1.00 22.24 188 ALA A O 1
ATOM 1335 N N . ARG A 1 197 ? 8.876 -17.302 6.547 1.00 22.03 189 ARG A N 1
ATOM 1336 C CA . ARG A 1 197 ? 9.394 -18.096 7.662 1.00 21.76 189 ARG A CA 1
ATOM 1337 C C . ARG A 1 197 ? 8.942 -19.542 7.488 1.00 26.66 189 ARG A C 1
ATOM 1338 O O . ARG A 1 197 ? 9.532 -20.286 6.698 1.00 28.22 189 ARG A O 1
ATOM 1346 N N . ASN A 1 198 ? 7.874 -19.948 8.182 1.00 20.97 190 ASN A N 1
ATOM 1347 C CA . ASN A 1 198 ? 7.366 -21.308 8.024 1.00 26.78 190 ASN A CA 1
ATOM 1348 C C . ASN A 1 198 ? 6.551 -21.399 6.749 1.00 23.52 190 ASN A C 1
ATOM 1349 O O . ASN A 1 198 ? 5.639 -20.597 6.523 1.00 26.52 190 ASN A O 1
ATOM 1354 N N . VAL A 1 199 ? 6.873 -22.375 5.915 1.00 20.80 191 VAL A N 1
ATOM 1355 C CA . VAL A 1 199 ? 6.068 -22.667 4.729 1.00 23.79 191 VAL A CA 1
ATOM 1356 C C . VAL A 1 199 ? 5.580 -24.101 4.871 1.00 25.50 191 VAL A C 1
ATOM 1357 O O . VAL A 1 199 ? 6.383 -25.044 4.837 1.00 23.74 191 VAL A O 1
ATOM 1361 N N . VAL A 1 200 ? 4.272 -24.258 5.061 1.00 26.43 192 VAL A N 1
ATOM 1362 C CA . VAL A 1 200 ? 3.614 -25.544 5.264 1.00 26.73 192 VAL A CA 1
ATOM 1363 C C . VAL A 1 200 ? 2.711 -25.782 4.063 1.00 29.20 192 VAL A C 1
ATOM 1364 O O . VAL A 1 200 ? 1.926 -24.898 3.695 1.00 26.77 192 VAL A O 1
ATOM 1368 N N . ILE A 1 201 ? 2.836 -26.952 3.429 1.00 25.41 193 ILE A N 1
ATOM 1369 C CA . ILE A 1 201 ? 1.985 -27.315 2.301 1.00 23.46 193 ILE A CA 1
ATOM 1370 C C . ILE A 1 201 ? 1.240 -28.600 2.644 1.00 25.99 193 ILE A C 1
ATOM 1371 O O . ILE A 1 201 ? 1.792 -29.492 3.291 1.00 26.28 193 ILE A O 1
ATOM 1376 N N . THR A 1 202 ? -0.027 -28.683 2.232 1.00 23.58 194 THR A N 1
ATOM 1377 C CA . THR A 1 202 ? -0.848 -29.853 2.484 1.00 27.00 194 THR A CA 1
ATOM 1378 C C . THR A 1 202 ? -1.333 -30.460 1.174 1.00 29.09 194 THR A C 1
ATOM 1379 O O . THR A 1 202 ? -1.524 -29.756 0.179 1.00 30.03 194 THR A O 1
ATOM 1383 N N . ASP A 1 203 ? -1.549 -31.771 1.208 1.00 25.89 195 ASP A N 1
ATOM 1384 C CA . ASP A 1 203 ? -2.105 -32.558 0.111 1.00 28.53 195 ASP A CA 1
ATOM 1385 C C . ASP A 1 203 ? -2.441 -33.928 0.693 1.00 34.36 195 ASP A C 1
ATOM 1386 O O . ASP A 1 203 ? -2.390 -34.138 1.912 1.00 33.03 195 ASP A O 1
ATOM 1391 N N . ILE A 1 204 ? -2.787 -34.867 -0.181 1.00 31.40 196 ILE A N 1
ATOM 1392 C CA . ILE A 1 204 ? -2.990 -36.256 0.193 1.00 35.75 196 ILE A CA 1
ATOM 1393 C C . ILE A 1 204 ? -2.073 -37.177 -0.588 1.00 37.87 196 ILE A C 1
ATOM 1394 O O . ILE A 1 204 ? -2.226 -38.395 -0.526 1.00 40.11 196 ILE A O 1
ATOM 1399 N N . ASN A 1 205 ? -1.122 -36.615 -1.335 1.00 33.68 197 ASN A N 1
ATOM 1400 C CA . ASN A 1 205 ? -0.227 -37.385 -2.193 1.00 40.85 197 ASN A CA 1
ATOM 1401 C C . ASN A 1 205 ? 1.184 -37.314 -1.624 1.00 40.12 197 ASN A C 1
ATOM 1402 O O . ASN A 1 205 ? 1.805 -36.245 -1.620 1.00 36.09 197 ASN A O 1
ATOM 1407 N N . ASP A 1 206 ? 1.697 -38.457 -1.175 1.00 34.88 198 ASP A N 1
ATOM 1408 C CA . ASP A 1 206 ? 3.014 -38.469 -0.551 1.00 38.55 198 ASP A CA 1
ATOM 1409 C C . ASP A 1 206 ? 4.120 -38.108 -1.540 1.00 38.07 198 ASP A C 1
ATOM 1410 O O . ASP A 1 206 ? 5.105 -37.467 -1.161 1.00 35.51 198 ASP A O 1
ATOM 1415 N N . TYR A 1 207 ? 3.994 -38.527 -2.798 1.00 34.73 199 TYR A N 1
ATOM 1416 C CA . TYR A 1 207 ? 5.026 -38.199 -3.780 1.00 33.83 199 TYR A CA 1
ATOM 1417 C C . TYR A 1 207 ? 5.101 -36.695 -4.001 1.00 37.21 199 TYR A C 1
ATOM 1418 O O . TYR A 1 207 ? 6.188 -36.099 -3.953 1.00 34.60 199 TYR A O 1
ATOM 1427 N N . ARG A 1 208 ? 3.952 -36.062 -4.249 1.00 40.51 200 ARG A N 1
ATOM 1428 C CA A ARG A 1 208 ? 3.955 -34.626 -4.496 0.53 35.45 200 ARG A CA 1
ATOM 1429 C CA B ARG A 1 208 ? 3.921 -34.620 -4.484 0.47 35.71 200 ARG A CA 1
ATOM 1430 C C . ARG A 1 208 ? 4.481 -33.856 -3.290 1.00 35.42 200 ARG A C 1
ATOM 1431 O O . ARG A 1 208 ? 5.226 -32.882 -3.449 1.00 33.14 200 ARG A O 1
ATOM 1446 N N . LEU A 1 209 ? 4.134 -34.294 -2.078 1.00 31.66 201 LEU A N 1
ATOM 1447 C CA . LEU A 1 209 ? 4.593 -33.606 -0.875 1.00 34.95 201 LEU A CA 1
ATOM 1448 C C . LEU A 1 209 ? 6.104 -33.751 -0.697 1.00 26.17 201 LEU A C 1
ATOM 1449 O O . LEU A 1 209 ? 6.783 -32.803 -0.284 1.00 28.66 201 LEU A O 1
ATOM 1454 N N . ASP A 1 210 ? 6.645 -34.929 -1.008 1.00 27.72 202 ASP A N 1
ATOM 1455 C CA . ASP A 1 210 ? 8.088 -35.130 -0.923 1.00 30.09 202 ASP A CA 1
ATOM 1456 C C . ASP A 1 210 ? 8.827 -34.196 -1.873 1.00 37.30 202 ASP A C 1
ATOM 1457 O O . ASP A 1 210 ? 9.886 -33.658 -1.531 1.00 39.44 202 ASP A O 1
ATOM 1462 N N . LEU A 1 211 ? 8.282 -33.991 -3.072 1.00 36.07 203 LEU A N 1
ATOM 1463 C CA . LEU A 1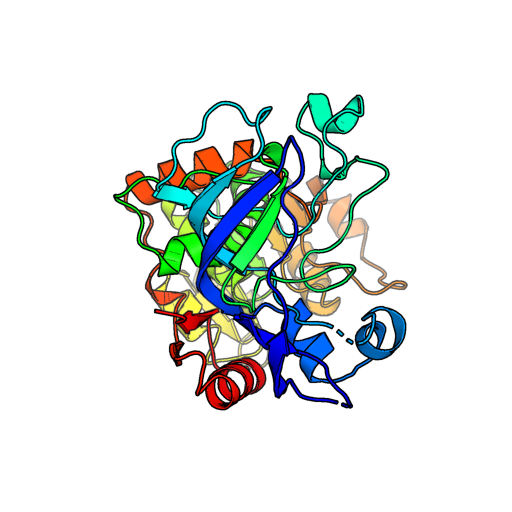 211 ? 8.832 -32.988 -3.972 1.00 28.96 203 LEU A CA 1
ATOM 1464 C C . LEU A 1 211 ? 8.784 -31.595 -3.346 1.00 35.52 203 LEU A C 1
ATOM 1465 O O . LEU A 1 211 ? 9.745 -30.815 -3.457 1.00 28.61 203 LEU A O 1
ATOM 1470 N N . ALA A 1 212 ? 7.663 -31.258 -2.693 1.00 26.72 204 ALA A N 1
ATOM 1471 C CA . ALA A 1 212 ? 7.550 -29.953 -2.045 1.00 30.54 204 ALA A CA 1
ATOM 1472 C C . ALA A 1 212 ? 8.603 -29.787 -0.955 1.00 28.35 204 ALA A C 1
ATOM 1473 O O . ALA A 1 212 ? 9.197 -28.711 -0.821 1.00 28.55 204 ALA A O 1
ATOM 1475 N N . ARG A 1 213 ? 8.838 -30.842 -0.163 1.00 26.63 205 ARG A N 1
ATOM 1476 C CA . ARG A 1 213 ? 9.888 -30.802 0.852 1.00 33.00 205 ARG A CA 1
ATOM 1477 C C . ARG A 1 213 ? 11.254 -30.538 0.224 1.00 35.80 205 ARG A C 1
ATOM 1478 O O . ARG A 1 213 ? 12.031 -29.706 0.710 1.00 30.69 205 ARG A O 1
ATOM 1486 N N . ARG A 1 214 ? 11.569 -31.245 -0.859 1.00 31.34 206 ARG A N 1
ATOM 1487 C CA . ARG A 1 214 ? 12.820 -30.992 -1.556 1.00 38.25 206 ARG A CA 1
ATOM 1488 C C . ARG A 1 214 ? 12.900 -29.581 -2.113 1.00 37.06 206 ARG A C 1
ATOM 1489 O O . ARG A 1 214 ? 14.004 -29.071 -2.312 1.00 38.84 206 ARG A O 1
ATOM 1497 N N . MET A 1 215 ? 11.769 -28.921 -2.355 1.00 32.70 207 MET A N 1
ATOM 1498 C CA . MET A 1 215 ? 11.806 -27.545 -2.821 1.00 28.26 207 MET A CA 1
ATOM 1499 C C . MET A 1 215 ? 11.715 -26.541 -1.692 1.00 31.50 207 MET A C 1
ATOM 1500 O O . MET A 1 215 ? 11.444 -25.368 -1.953 1.00 34.20 207 MET A O 1
ATOM 1505 N N . GLY A 1 216 ? 11.939 -26.978 -0.453 1.00 25.75 208 GLY A N 1
ATOM 1506 C CA . GLY A 1 216 ? 12.097 -26.083 0.673 1.00 31.62 208 GLY A CA 1
ATOM 1507 C C . GLY A 1 216 ? 10.929 -25.976 1.645 1.00 33.99 208 GLY A C 1
ATOM 1508 O O . GLY A 1 216 ? 10.968 -25.109 2.529 1.00 32.80 208 GLY A O 1
ATOM 1509 N N . ALA A 1 217 ? 9.896 -26.807 1.528 1.00 27.68 209 ALA A N 1
ATOM 1510 C CA . ALA A 1 217 ? 8.771 -26.667 2.447 1.00 25.27 209 ALA A CA 1
ATOM 1511 C C . ALA A 1 217 ? 9.235 -26.973 3.871 1.00 23.44 209 ALA A C 1
ATOM 1512 O O . ALA A 1 217 ? 9.966 -27.938 4.096 1.00 26.31 209 ALA A O 1
ATOM 1514 N N . THR A 1 218 ? 8.820 -26.134 4.827 1.00 22.38 210 THR A N 1
ATOM 1515 C CA . THR A 1 218 ? 9.106 -26.412 6.236 1.00 25.23 210 THR A CA 1
ATOM 1516 C C . THR A 1 218 ? 8.491 -27.739 6.665 1.00 24.85 210 THR A C 1
ATOM 1517 O O . THR A 1 218 ? 9.172 -28.597 7.236 1.00 28.35 210 THR A O 1
ATOM 1521 N N . ARG A 1 219 ? 7.207 -27.929 6.376 1.00 28.54 211 ARG A N 1
ATOM 1522 C CA . ARG A 1 219 ? 6.526 -29.212 6.528 1.00 32.29 211 ARG A CA 1
ATOM 1523 C C . ARG A 1 219 ? 5.660 -29.439 5.300 1.00 29.30 211 ARG A C 1
ATOM 1524 O O . ARG A 1 219 ? 5.029 -28.502 4.801 1.00 24.19 211 ARG A O 1
ATOM 1532 N N . ALA A 1 220 ? 5.640 -30.675 4.814 1.00 26.54 212 ALA A N 1
ATOM 1533 C CA . ALA A 1 220 ? 4.744 -31.105 3.739 1.00 33.38 212 ALA A CA 1
ATOM 1534 C C . ALA A 1 220 ? 3.830 -32.172 4.325 1.00 32.28 212 ALA A C 1
ATOM 1535 O O . ALA A 1 220 ? 4.267 -33.296 4.585 1.00 29.95 212 ALA A O 1
ATOM 1537 N N . VAL A 1 221 ? 2.567 -31.820 4.521 1.00 31.83 213 VAL A N 1
ATOM 1538 C CA . VAL A 1 221 ? 1.673 -32.542 5.415 1.00 29.43 213 VAL A CA 1
ATOM 1539 C C . VAL A 1 221 ? 0.649 -33.304 4.584 1.00 31.00 213 VAL A C 1
ATOM 1540 O O . VAL A 1 221 ? -0.160 -32.691 3.866 1.00 28.48 213 VAL A O 1
ATOM 1544 N N . ASN A 1 222 ? 0.686 -34.633 4.678 1.00 27.70 214 ASN A N 1
ATOM 1545 C CA . ASN A 1 222 ? -0.381 -35.481 4.141 1.00 29.36 214 ASN A CA 1
ATOM 1546 C C . ASN A 1 222 ? -1.522 -35.466 5.147 1.00 34.12 214 ASN A C 1
ATOM 1547 O O . ASN A 1 222 ? -1.457 -36.129 6.190 1.00 31.45 214 ASN A O 1
ATOM 1552 N N . VAL A 1 223 ? -2.580 -34.705 4.836 1.00 29.19 215 VAL A N 1
ATOM 1553 C CA . VAL A 1 223 ? -3.639 -34.470 5.821 1.00 30.73 215 VAL A CA 1
ATOM 1554 C C . VAL A 1 223 ? -4.565 -35.660 5.986 1.00 36.53 215 VAL A C 1
ATOM 1555 O O . VAL A 1 223 ? -5.471 -35.614 6.826 1.00 35.84 215 VAL A O 1
ATOM 1559 N N . SER A 1 224 ? -4.364 -36.730 5.235 1.00 36.51 216 SER A N 1
ATOM 1560 C CA . SER A 1 224 ? -5.038 -37.975 5.562 1.00 41.87 216 SER A CA 1
ATOM 1561 C C . SER A 1 224 ? -4.201 -38.866 6.471 1.00 40.56 216 SER A C 1
ATOM 1562 O O . SER A 1 224 ? -4.676 -39.926 6.881 1.00 38.43 216 SER A O 1
ATOM 1565 N N . ARG A 1 225 ? -2.969 -38.468 6.787 1.00 38.45 217 ARG A N 1
ATOM 1566 C CA . ARG A 1 225 ? -2.084 -39.248 7.643 1.00 44.24 217 ARG A CA 1
ATOM 1567 C C . ARG A 1 225 ? -1.635 -38.495 8.877 1.00 35.36 217 ARG A C 1
ATOM 1568 O O . ARG A 1 225 ? -1.070 -39.109 9.786 1.00 39.32 217 ARG A O 1
ATOM 1576 N N . GLU A 1 226 ? -1.857 -37.187 8.928 1.00 40.71 218 GLU A N 1
ATOM 1577 C CA . GLU A 1 226 ? -1.211 -36.324 9.899 1.00 40.62 218 GLU A CA 1
ATOM 1578 C C . GLU A 1 226 ? -2.077 -35.082 10.050 1.00 35.61 218 GLU A C 1
ATOM 1579 O O . GLU A 1 226 ? -2.664 -34.617 9.074 1.00 38.12 218 GLU A O 1
ATOM 1585 N N . SER A 1 227 ? -2.149 -34.559 11.271 1.00 33.44 219 SER A N 1
ATOM 1586 C CA . SER A 1 227 ? -3.044 -33.462 11.618 1.00 33.77 219 SER A CA 1
ATOM 1587 C C . SER A 1 227 ? -2.356 -32.112 11.422 1.00 31.96 219 SER A C 1
ATOM 1588 O O . SER A 1 227 ? -1.322 -31.848 12.041 1.00 32.21 219 SER A O 1
ATOM 1591 N N . LEU A 1 228 ? -2.946 -31.242 10.597 1.00 29.89 220 LEU A N 1
ATOM 1592 C CA . LEU A 1 228 ? -2.368 -29.915 10.408 1.00 30.66 220 LEU A CA 1
ATOM 1593 C C . LEU A 1 228 ? -2.275 -29.156 11.734 1.00 35.17 220 LEU A C 1
ATOM 1594 O O . LEU A 1 228 ? -1.261 -28.506 12.013 1.00 32.00 220 LEU A O 1
ATOM 1599 N N . ARG A 1 229 ? -3.309 -29.251 12.576 1.00 30.14 221 ARG A N 1
ATOM 1600 C CA . ARG A 1 229 ? -3.262 -28.611 13.891 1.00 35.48 221 ARG A CA 1
ATOM 1601 C C . ARG A 1 229 ? -2.067 -29.094 14.713 1.00 33.19 221 ARG A C 1
ATOM 1602 O O . ARG A 1 229 ? -1.355 -28.282 15.314 1.00 30.17 221 ARG A O 1
ATOM 1604 N N . ASP A 1 230 ? -1.829 -30.411 14.752 1.00 30.32 222 ASP A N 1
ATOM 1605 C CA . ASP A 1 230 ? -0.632 -30.922 15.424 1.00 35.36 222 ASP A CA 1
ATOM 1606 C C . ASP A 1 230 ? 0.629 -30.269 14.879 1.00 36.98 222 ASP A C 1
ATOM 1607 O O . ASP A 1 230 ? 1.546 -29.935 15.641 1.00 37.60 222 ASP A O 1
ATOM 1612 N N . VAL A 1 231 ? 0.709 -30.126 13.554 1.00 30.75 223 VAL A N 1
ATOM 1613 C CA . VAL A 1 231 ? 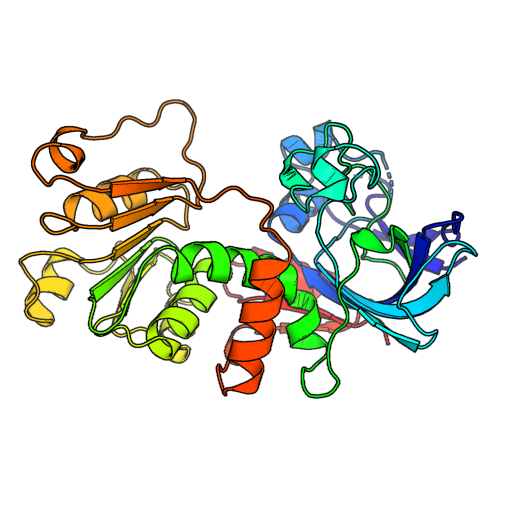1.894 -29.561 12.913 1.00 32.18 223 VAL A CA 1
ATOM 1614 C C . VAL A 1 231 ? 2.124 -28.140 13.390 1.00 33.21 223 VAL A C 1
ATOM 1615 O O . VAL A 1 231 ? 3.260 -27.734 13.663 1.00 37.26 223 VAL A O 1
ATOM 1619 N N . MET A 1 232 ? 1.052 -27.357 13.477 1.00 32.75 224 MET A N 1
ATOM 1620 C CA . MET A 1 232 ? 1.176 -25.968 13.902 1.00 35.57 224 MET A CA 1
ATOM 1621 C C . MET A 1 232 ? 1.629 -25.869 15.353 1.00 36.67 224 MET A C 1
ATOM 1622 O O . MET A 1 232 ? 2.447 -25.008 15.694 1.00 37.35 224 MET A O 1
ATOM 1627 N N . ALA A 1 233 ? 1.119 -26.751 16.217 1.00 37.33 225 ALA A N 1
ATOM 1628 C CA . ALA A 1 233 ? 1.580 -26.778 17.606 1.00 38.01 225 ALA A CA 1
ATOM 1629 C C . ALA A 1 233 ? 3.043 -27.207 17.692 1.00 41.71 225 ALA A C 1
ATOM 1630 O O . ALA A 1 233 ? 3.793 -26.699 18.532 1.00 52.42 225 ALA A O 1
ATOM 1632 N N . ASP A 1 234 ? 3.465 -28.137 16.825 1.00 35.54 226 ASP A N 1
ATOM 1633 C CA . ASP A 1 234 ? 4.876 -28.511 16.729 1.00 42.19 226 ASP A CA 1
ATOM 1634 C C . ASP A 1 234 ? 5.766 -27.320 16.380 1.00 45.32 226 ASP A C 1
ATOM 1635 O O . ASP A 1 234 ? 6.903 -27.235 16.859 1.00 40.90 226 ASP A O 1
ATOM 1640 N N . LEU A 1 235 ? 5.282 -26.405 15.540 1.00 36.29 227 LEU A N 1
ATOM 1641 C CA . LEU A 1 235 ? 6.055 -25.254 15.091 1.00 43.75 227 LEU A CA 1
ATOM 1642 C C . LEU A 1 235 ? 5.804 -23.996 15.921 1.00 47.73 227 LEU A C 1
ATOM 1643 O O . LEU A 1 235 ? 6.245 -22.908 15.527 1.00 48.84 227 LEU A O 1
ATOM 1648 N N . HIS A 1 236 ? 5.076 -24.104 17.030 1.00 42.40 228 HIS A N 1
ATOM 1649 C CA . HIS A 1 236 ? 4.829 -22.963 17.913 1.00 56.33 228 HIS A CA 1
ATOM 1650 C C . HIS A 1 236 ? 4.118 -21.816 17.196 1.00 62.75 228 HIS A C 1
ATOM 1651 O O . HIS A 1 236 ? 4.468 -20.649 17.357 1.00 76.36 228 HIS A O 1
ATOM 1658 N N . MET A 1 237 ? 3.105 -22.141 16.410 1.00 53.36 229 MET A N 1
ATOM 1659 C CA . MET A 1 237 ? 2.316 -21.136 15.712 1.00 55.44 229 MET A CA 1
ATOM 1660 C C . MET A 1 237 ? 0.833 -21.462 15.826 1.00 61.09 229 MET A C 1
ATOM 1661 O O . MET A 1 237 ? 0.099 -21.538 14.837 1.00 54.05 229 MET A O 1
ATOM 1666 N N . THR A 1 238 ? 0.377 -21.653 17.067 1.00 59.24 230 THR A N 1
ATOM 1667 C CA . THR A 1 238 ? -1.029 -21.963 17.311 1.00 62.50 230 THR A CA 1
ATOM 1668 C C . THR A 1 238 ? -1.954 -20.807 16.923 1.00 61.65 230 THR A C 1
ATOM 1669 O O . THR A 1 238 ? -3.131 -21.046 16.625 1.00 55.01 230 THR A O 1
ATOM 1673 N N . GLU A 1 239 ? -1.435 -19.568 16.887 1.00 70.52 231 GLU A N 1
ATOM 1674 C CA . GLU A 1 239 ? -2.232 -18.405 16.491 1.00 64.35 231 GLU A CA 1
ATOM 1675 C C . GLU A 1 239 ? -2.722 -18.496 15.045 1.00 57.65 231 GLU A C 1
ATOM 1676 O O . GLU A 1 239 ? -3.776 -17.937 14.713 1.00 57.26 231 GLU A O 1
ATOM 1678 N N . GLY A 1 240 ? -1.974 -19.161 14.174 1.00 39.04 232 GLY A N 1
ATOM 1679 C CA . GLY A 1 240 ? -2.397 -19.409 12.809 1.00 31.66 232 GLY A CA 1
ATOM 1680 C C . GLY A 1 240 ? -1.435 -18.820 11.794 1.00 27.98 232 GLY A C 1
ATOM 1681 O O . GLY A 1 240 ? -0.456 -18.160 12.133 1.00 28.10 232 GLY A O 1
ATOM 1682 N N . PHE A 1 241 ? -1.742 -19.062 10.520 1.00 22.79 233 PHE A N 1
ATOM 1683 C CA . PHE A 1 241 ? -0.866 -18.597 9.452 1.00 22.44 233 PHE A CA 1
ATOM 1684 C C . PHE A 1 241 ? -1.143 -17.139 9.092 1.00 25.22 233 PHE A C 1
ATOM 1685 O O . PHE A 1 241 ? -2.269 -16.652 9.205 1.00 26.57 233 PHE A O 1
ATOM 1693 N N . ASP A 1 242 ? -0.092 -16.447 8.617 1.00 22.38 234 ASP A N 1
ATOM 1694 C CA . ASP A 1 242 ? -0.259 -15.084 8.123 1.00 20.78 234 ASP A CA 1
ATOM 1695 C C . ASP A 1 242 ? -0.804 -15.045 6.699 1.00 19.73 234 ASP A C 1
ATOM 1696 O O . ASP A 1 242 ? -1.545 -14.124 6.339 1.00 20.31 234 ASP A O 1
ATOM 1701 N N . VAL A 1 243 ? -0.399 -15.991 5.861 1.00 18.71 235 VAL A N 1
ATOM 1702 C CA . VAL A 1 243 ? -0.767 -16.005 4.453 1.00 23.29 235 VAL A CA 1
ATOM 1703 C C . VAL A 1 243 ? -1.168 -17.422 4.091 1.00 24.21 235 VAL A C 1
ATOM 1704 O O . VAL A 1 243 ? -0.502 -18.382 4.492 1.00 21.15 235 VAL A O 1
ATOM 1708 N N . GLY A 1 244 ? -2.275 -17.553 3.370 1.00 20.00 236 GLY A N 1
ATOM 1709 C CA . GLY A 1 244 ? -2.716 -18.824 2.838 1.00 20.83 236 GLY A CA 1
ATOM 1710 C C . GLY A 1 244 ? -2.902 -18.739 1.332 1.00 25.20 236 GLY A C 1
ATOM 171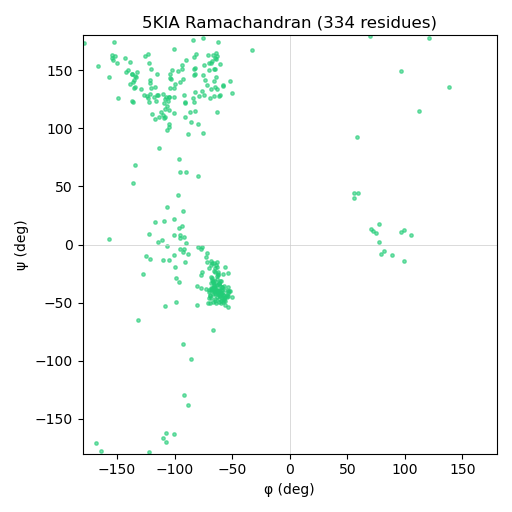1 O O . GLY A 1 244 ? -3.588 -17.841 0.826 1.00 21.32 236 GLY A O 1
ATOM 1712 N N . LEU A 1 245 ? -2.287 -19.660 0.608 1.00 23.72 237 LEU A N 1
ATOM 1713 C CA . LEU A 1 245 ? -2.429 -19.755 -0.839 1.00 23.06 237 LEU A CA 1
ATOM 1714 C C . LEU A 1 245 ? -3.230 -21.015 -1.126 1.00 21.77 237 LEU A C 1
ATOM 1715 O O . LEU A 1 245 ? -2.733 -22.121 -0.916 1.00 23.89 237 LEU A O 1
ATOM 1720 N N . GLU A 1 246 ? -4.462 -20.854 -1.611 1.00 22.95 238 GLU A N 1
ATOM 1721 C CA . GLU A 1 246 ? -5.308 -21.999 -1.951 1.00 29.89 238 GLU A CA 1
ATOM 1722 C C . GLU A 1 246 ? -5.071 -22.362 -3.417 1.00 27.62 238 GLU A C 1
ATOM 1723 O O . GLU A 1 246 ? -5.483 -21.626 -4.323 1.00 23.92 238 GLU A O 1
ATOM 1729 N N . MET A 1 247 ? -4.427 -23.508 -3.648 1.00 26.59 239 MET A N 1
ATOM 1730 C CA . MET A 1 247 ? -4.062 -23.950 -4.988 1.00 31.43 239 MET A CA 1
ATOM 1731 C C . MET A 1 247 ? -4.929 -25.079 -5.528 1.00 32.26 239 MET A C 1
ATOM 1732 O O . MET A 1 247 ? -4.883 -25.348 -6.731 1.00 37.22 239 MET A O 1
ATOM 1737 N N . SER A 1 248 ? -5.717 -25.735 -4.693 1.00 32.57 240 SER A N 1
ATOM 1738 C CA . SER A 1 248 ? -6.287 -27.022 -5.077 1.00 33.39 240 SER A CA 1
ATOM 1739 C C . SER A 1 248 ? -7.697 -26.934 -5.631 1.00 31.30 240 SER A C 1
ATOM 1740 O O . SER A 1 248 ? -8.068 -27.761 -6.468 1.00 33.31 240 SER A O 1
ATOM 1743 N N . GLY A 1 249 ? -8.507 -25.989 -5.167 1.00 32.30 241 GLY A N 1
ATOM 1744 C CA . GLY A 1 249 ? -9.910 -25.994 -5.516 1.00 35.95 241 GLY A CA 1
ATOM 1745 C C . GLY A 1 249 ? -10.756 -27.000 -4.761 1.00 34.82 241 GLY A C 1
ATOM 1746 O O . GLY A 1 249 ? -11.961 -27.091 -5.027 1.00 31.22 241 GLY A O 1
ATOM 1747 N N . VAL A 1 250 ? -10.174 -27.745 -3.827 1.00 24.91 242 VAL A N 1
ATOM 1748 C CA . VAL A 1 250 ? -10.894 -28.753 -3.039 1.00 27.52 242 VAL A CA 1
ATOM 1749 C C . VAL A 1 250 ? -11.576 -28.084 -1.843 1.00 31.61 242 VAL A C 1
ATOM 1750 O O . VAL A 1 250 ? -10.902 -27.410 -1.046 1.00 30.77 242 VAL A O 1
ATOM 1754 N N . PRO A 1 251 ? -12.889 -28.258 -1.657 1.00 32.81 243 PRO A N 1
ATOM 1755 C CA . PRO A 1 251 ? -13.583 -27.514 -0.581 1.00 33.69 243 PRO A CA 1
ATOM 1756 C C . PRO A 1 251 ? -13.016 -27.752 0.816 1.00 36.01 243 PRO A C 1
ATOM 1757 O O . PRO A 1 251 ? -12.856 -26.790 1.580 1.00 30.83 243 PRO A O 1
ATOM 1761 N N . SER A 1 252 ? -12.699 -29.001 1.176 1.00 31.61 244 SER A N 1
ATOM 1762 C CA . SER A 1 252 ? -12.134 -29.259 2.500 1.00 28.08 244 SER A CA 1
ATOM 1763 C C . SER A 1 252 ? -10.786 -28.568 2.677 1.00 29.42 244 SER A C 1
ATOM 1764 O O . SER A 1 252 ? -10.451 -28.120 3.782 1.00 31.20 244 SER A O 1
ATOM 1767 N N . ALA A 1 253 ? -9.991 -28.478 1.606 1.00 26.52 245 ALA A N 1
ATOM 1768 C CA . ALA A 1 253 ? -8.725 -27.752 1.699 1.00 28.24 245 ALA A CA 1
ATOM 1769 C C . ALA A 1 253 ? -8.966 -26.265 1.965 1.00 27.67 245 ALA A C 1
ATOM 1770 O O . ALA A 1 253 ? -8.336 -25.671 2.847 1.00 27.51 245 ALA A O 1
ATOM 1772 N N . PHE A 1 254 ? -9.888 -25.651 1.212 1.00 26.18 246 PHE A N 1
ATOM 1773 C CA . PHE A 1 254 ? -10.247 -24.250 1.427 1.00 27.67 246 PHE A CA 1
ATOM 1774 C C . PHE A 1 254 ? -10.752 -24.025 2.855 1.00 29.89 246 PHE A C 1
ATOM 1775 O O . PHE A 1 254 ? -10.339 -23.072 3.530 1.00 28.25 246 PHE A O 1
ATOM 1783 N N . THR A 1 255 ? -11.654 -24.892 3.318 1.00 24.93 247 THR A N 1
ATOM 1784 C CA . THR A 1 255 ? -12.190 -24.799 4.678 1.00 34.75 247 THR A CA 1
ATOM 1785 C C . THR A 1 255 ? -11.082 -24.848 5.716 1.00 32.24 247 THR A C 1
ATOM 1786 O O . THR A 1 255 ? -11.051 -24.047 6.657 1.00 26.33 247 THR A O 1
ATOM 1790 N N . SER A 1 256 ? -10.179 -25.811 5.576 1.00 29.00 248 SER A N 1
ATOM 1791 C CA . SER A 1 256 ? -9.086 -25.942 6.525 1.00 31.72 248 SER A CA 1
ATOM 1792 C C . SER A 1 256 ? -8.147 -24.746 6.458 1.00 29.18 248 SER A C 1
ATOM 1793 O O . SER A 1 256 ? -7.619 -24.312 7.488 1.00 27.65 248 SER A O 1
ATOM 1796 N N . LEU A 1 257 ? -7.939 -24.184 5.267 1.00 24.13 249 LEU A N 1
ATOM 1797 C CA . LEU A 1 257 ? -7.077 -23.012 5.162 1.00 24.33 249 LEU A CA 1
ATOM 1798 C C . LEU A 1 257 ? -7.674 -21.814 5.904 1.00 25.00 249 LEU A C 1
ATOM 1799 O O . LEU A 1 257 ? -6.974 -21.129 6.660 1.00 22.99 249 LEU A O 1
ATOM 1804 N N . LEU A 1 258 ? -8.960 -21.525 5.674 1.00 23.11 250 LEU A N 1
ATOM 1805 C CA . LEU A 1 258 ? -9.606 -20.412 6.372 1.00 27.98 250 LEU A CA 1
ATOM 1806 C C . LEU A 1 258 ? -9.571 -20.608 7.883 1.00 30.65 250 LEU A C 1
ATOM 1807 O O . LEU A 1 258 ? -9.332 -19.653 8.632 1.00 23.79 250 LEU A O 1
ATOM 1812 N N . GLU A 1 259 ? -9.827 -21.834 8.351 1.00 25.87 251 GLU A N 1
ATOM 1813 C CA . GLU A 1 259 ? -9.776 -22.105 9.788 1.00 29.50 251 GLU A CA 1
ATOM 1814 C C . GLU A 1 259 ? -8.385 -21.880 10.365 1.00 28.24 251 GLU A C 1
ATOM 1815 O O . GLU A 1 259 ? -8.251 -21.594 11.562 1.00 23.49 251 GLU A O 1
ATOM 1821 N N . SER A 1 260 ? -7.343 -21.994 9.539 1.00 26.70 252 SER A N 1
ATOM 1822 C CA . SER A 1 260 ? -5.967 -21.958 10.022 1.00 28.88 252 SER A CA 1
ATOM 1823 C C . SER A 1 260 ? -5.335 -20.572 9.939 1.00 29.81 252 SER A C 1
ATOM 1824 O O . SER A 1 260 ? -4.176 -20.421 10.343 1.00 22.89 252 SER A O 1
ATOM 1827 N N . MET A 1 261 ? -6.038 -19.582 9.389 1.00 22.03 253 MET A N 1
ATOM 1828 C CA . MET A 1 261 ? -5.509 -18.232 9.277 1.00 21.89 253 MET A CA 1
ATOM 1829 C C . MET A 1 261 ? -5.556 -17.550 10.639 1.00 27.25 253 MET A C 1
ATOM 1830 O O . MET A 1 261 ? -6.474 -17.782 11.430 1.00 20.02 253 MET A O 1
ATOM 1835 N N . ASN A 1 262 ? -4.561 -16.701 10.912 1.00 22.56 254 ASN A N 1
ATOM 1836 C CA . ASN A 1 262 ? -4.646 -15.857 12.098 1.00 27.45 254 ASN A CA 1
ATOM 1837 C C . ASN A 1 262 ? -5.460 -14.597 11.790 1.00 25.28 254 ASN A C 1
ATOM 1838 O O . ASN A 1 262 ? -5.900 -14.369 10.660 1.00 19.97 254 ASN A O 1
ATOM 1843 N N . HIS A 1 263 ? -5.680 -13.775 12.818 1.00 22.26 255 HIS A N 1
ATOM 1844 C CA . HIS A 1 263 ? -6.376 -12.508 12.640 1.00 22.83 255 HIS A CA 1
ATOM 1845 C C . HIS A 1 263 ? -5.584 -11.577 11.728 1.00 26.50 255 HIS A C 1
ATOM 1846 O O . HIS A 1 263 ? -4.373 -11.422 11.885 1.00 29.43 255 HIS A O 1
ATOM 1853 N N . GLY A 1 264 ? -6.268 -10.953 10.772 1.00 27.63 256 GLY A N 1
ATOM 1854 C CA . GLY A 1 264 ? -5.562 -10.198 9.743 1.00 23.31 256 GLY A CA 1
ATOM 1855 C C . GLY A 1 264 ? -4.882 -11.049 8.688 1.00 26.42 256 GLY A C 1
ATOM 1856 O O . GLY A 1 264 ? -4.090 -10.518 7.893 1.00 28.62 256 GLY A O 1
ATOM 1857 N N . GLY A 1 265 ? -5.145 -12.355 8.660 1.00 23.91 257 GLY A N 1
ATOM 1858 C CA . GLY A 1 265 ? -4.551 -13.202 7.643 1.00 23.39 257 GLY A CA 1
ATOM 1859 C C . GLY A 1 265 ? -4.956 -12.780 6.240 1.00 24.98 257 GLY A C 1
ATOM 1860 O O . GLY A 1 265 ? -6.000 -12.150 6.014 1.00 22.32 257 GLY A O 1
ATOM 1861 N N . LYS A 1 266 ? -4.101 -13.129 5.280 1.00 18.52 258 LYS A N 1
ATOM 1862 C CA . LYS A 1 266 ? -4.309 -12.806 3.873 1.00 23.72 258 LYS A CA 1
ATOM 1863 C C . LYS A 1 266 ? -4.356 -14.096 3.063 1.00 25.78 258 LYS A C 1
ATOM 1864 O O . LYS A 1 266 ? -3.516 -14.977 3.250 1.00 20.42 258 LYS A O 1
ATOM 1870 N N . VAL A 1 267 ? -5.330 -14.197 2.160 1.00 20.58 259 VAL A N 1
ATOM 1871 C CA . VAL A 1 267 ? -5.597 -15.426 1.428 1.00 20.77 259 VAL A CA 1
ATOM 1872 C C . VAL A 1 267 ? -5.599 -15.118 -0.064 1.00 22.60 259 VAL A C 1
ATOM 1873 O O . VAL A 1 267 ? -6.302 -14.204 -0.507 1.00 19.95 259 VAL A O 1
ATOM 1877 N N . ALA A 1 268 ? -4.829 -15.892 -0.837 1.00 23.17 260 ALA A N 1
ATOM 1878 C CA . ALA A 1 268 ? -4.873 -15.840 -2.297 1.00 22.09 260 ALA A CA 1
ATOM 1879 C C . ALA A 1 268 ? -5.594 -17.084 -2.824 1.00 22.96 260 ALA A C 1
ATOM 1880 O O . ALA A 1 268 ? -5.190 -18.210 -2.533 1.00 25.38 260 ALA A O 1
ATOM 1882 N N . LEU A 1 269 ? -6.659 -16.876 -3.596 1.00 20.05 261 LEU A N 1
ATOM 1883 C CA . LEU A 1 269 ? -7.502 -17.963 -4.088 1.00 20.49 261 LEU A CA 1
ATOM 1884 C C . LEU A 1 269 ? -7.192 -18.194 -5.574 1.00 24.56 261 LEU A C 1
ATOM 1885 O O . LEU A 1 269 ? -7.646 -17.446 -6.442 1.00 25.45 261 LEU A O 1
ATOM 1890 N N . LEU A 1 270 ? -6.395 -19.223 -5.855 1.00 23.45 262 LEU A N 1
ATOM 1891 C CA . LEU A 1 270 ? -6.081 -19.635 -7.217 1.00 22.58 262 LEU A CA 1
ATOM 1892 C C . LEU A 1 270 ? -6.951 -20.808 -7.661 1.00 25.43 262 LEU A C 1
ATOM 1893 O O . LEU A 1 270 ? -7.580 -20.737 -8.728 1.00 23.27 262 LEU A O 1
ATOM 1898 N N . GLY A 1 271 ? -7.037 -21.856 -6.841 1.00 28.18 263 GLY A N 1
ATOM 1899 C CA . GLY A 1 271 ? -7.906 -22.979 -7.170 1.00 25.57 263 GLY A CA 1
ATOM 1900 C C . GLY A 1 271 ? -9.371 -22.569 -7.194 1.00 31.28 263 GLY A C 1
ATOM 1901 O O . GLY A 1 271 ? -9.823 -21.747 -6.393 1.00 30.68 263 GLY A O 1
ATOM 1902 N N . ILE A 1 272 ? -10.122 -23.171 -8.114 1.00 31.43 264 ILE A N 1
ATOM 1903 C CA . ILE A 1 272 ? -11.488 -22.760 -8.429 1.00 39.01 264 ILE A CA 1
ATOM 1904 C C . ILE A 1 272 ? -12.457 -23.715 -7.725 1.00 36.43 264 ILE A C 1
ATOM 1905 O O . ILE A 1 272 ? -12.510 -24.901 -8.086 1.00 40.78 264 ILE A O 1
ATOM 1910 N N . PRO A 1 273 ? -13.227 -23.252 -6.747 1.00 33.52 265 PRO A N 1
ATOM 1911 C CA . PRO A 1 273 ? -14.143 -24.161 -6.009 1.00 41.53 265 PRO A CA 1
ATOM 1912 C C . PRO A 1 273 ? -15.286 -24.653 -6.880 1.00 44.42 265 PRO A C 1
ATOM 1913 O O . PRO A 1 273 ? -15.658 -24.009 -7.872 1.00 48.12 265 PRO A O 1
ATOM 1917 N N . PRO A 1 274 ? -15.877 -25.797 -6.538 1.00 46.91 266 PRO A N 1
ATOM 1918 C CA . PRO A 1 274 ? -17.128 -26.205 -7.187 1.00 43.57 266 PRO A CA 1
ATOM 1919 C C . PRO A 1 274 ? -18.245 -25.212 -6.886 1.00 48.62 266 PRO A C 1
ATOM 1920 O O . PRO A 1 274 ? -18.183 -24.446 -5.922 1.00 38.42 266 PRO A O 1
ATOM 1924 N N . ALA A 1 275 ? -19.298 -25.273 -7.711 1.00 54.33 267 ALA A N 1
ATOM 1925 C CA . ALA A 1 275 ? -20.335 -24.236 -7.739 1.00 65.52 267 ALA A CA 1
ATOM 1926 C C . ALA A 1 275 ? -20.979 -24.002 -6.374 1.00 72.98 267 ALA A C 1
ATOM 1927 O O . ALA A 1 275 ? -21.145 -22.853 -5.947 1.00 80.61 267 ALA A O 1
ATOM 1929 N N . GLN A 1 276 ? -21.389 -25.067 -5.689 1.00 73.21 268 GLN A N 1
ATOM 1930 C CA . GLN A 1 276 ? -22.145 -24.911 -4.444 1.00 79.54 268 GLN A CA 1
ATOM 1931 C C . GLN A 1 276 ? -21.259 -25.009 -3.209 1.00 80.92 268 GLN A C 1
ATOM 1932 O O . GLN A 1 276 ? -21.626 -25.633 -2.207 1.00 83.06 268 GLN A O 1
ATOM 1938 N N . THR A 1 277 ? -20.089 -24.381 -3.250 1.00 71.53 269 THR A N 1
ATOM 1939 C CA . THR A 1 277 ? -19.187 -24.396 -2.111 1.00 64.51 269 THR A CA 1
ATOM 1940 C C . THR A 1 277 ? -19.621 -23.332 -1.113 1.00 57.20 269 THR A C 1
ATOM 1941 O O . THR A 1 277 ? -19.594 -22.132 -1.415 1.00 54.03 269 THR A O 1
ATOM 1945 N N . ALA A 1 278 ? -20.036 -23.779 0.063 1.00 53.43 270 ALA A N 1
ATOM 1946 C CA . ALA A 1 278 ? -20.345 -22.903 1.177 1.00 56.37 270 ALA A CA 1
ATOM 1947 C C . ALA A 1 278 ? -19.117 -22.804 2.062 1.00 54.71 270 ALA A C 1
ATOM 1948 O O . ALA A 1 278 ? -18.412 -23.796 2.274 1.00 57.70 270 ALA A O 1
ATOM 1950 N N . ILE A 1 279 ? -18.846 -21.602 2.555 1.00 44.11 271 ILE A N 1
ATOM 1951 C CA . ILE A 1 279 ? -17.736 -21.386 3.461 1.00 41.41 271 ILE A CA 1
ATOM 1952 C C . ILE A 1 279 ? -18.286 -20.778 4.735 1.00 37.27 271 ILE A C 1
ATOM 1953 O O . ILE A 1 279 ? -19.417 -20.296 4.786 1.00 40.49 271 ILE A O 1
ATOM 1958 N N . ASP A 1 280 ? -17.471 -20.831 5.778 1.00 36.40 272 ASP A N 1
ATOM 1959 C CA . ASP A 1 280 ? -17.809 -20.229 7.059 1.00 37.36 272 ASP A CA 1
ATOM 1960 C C . ASP A 1 280 ? -17.334 -18.783 7.009 1.00 42.10 272 ASP A C 1
ATOM 1961 O O . ASP A 1 280 ? -16.166 -18.493 7.281 1.00 37.93 272 ASP A O 1
ATOM 1966 N N . TRP A 1 281 ? -18.245 -17.871 6.654 1.00 36.25 273 TRP A N 1
ATOM 1967 C CA . TRP A 1 281 ? -17.894 -16.457 6.561 1.00 37.62 273 TRP A CA 1
ATOM 1968 C C . TRP A 1 281 ? -17.591 -15.838 7.919 1.00 40.22 273 TRP A C 1
ATOM 1969 O O . TRP A 1 281 ? -17.048 -14.731 7.970 1.00 42.37 273 TRP A O 1
ATOM 1980 N N . ASN A 1 282 ? -17.944 -16.515 9.015 1.00 36.99 274 ASN A N 1
ATOM 1981 C CA . ASN A 1 282 ? -17.471 -16.076 10.325 1.00 38.35 274 ASN A CA 1
ATOM 1982 C C . ASN A 1 282 ? -15.954 -16.123 10.422 1.00 39.55 274 ASN A C 1
ATOM 1983 O O . ASN A 1 282 ? -15.360 -15.297 11.124 1.00 40.58 274 ASN A O 1
ATOM 1988 N N . GLN A 1 283 ? -15.307 -17.082 9.745 1.00 32.81 275 GLN A N 1
ATOM 1989 C CA . GLN A 1 283 ? -13.848 -17.072 9.686 1.00 33.07 275 GLN A CA 1
ATOM 1990 C C . GLN A 1 283 ? -13.351 -15.792 9.030 1.00 38.47 275 GLN A C 1
ATOM 1991 O O . GLN A 1 283 ? -12.384 -15.174 9.492 1.00 41.81 275 GLN A O 1
ATOM 1997 N N . VAL A 1 284 ? -13.994 -15.396 7.929 1.00 28.56 276 VAL A N 1
ATOM 1998 C CA . VAL A 1 284 ? -13.542 -14.233 7.172 1.00 23.95 276 VAL A CA 1
ATOM 1999 C C . VAL A 1 284 ? -13.761 -12.957 7.980 1.00 25.98 276 VAL A C 1
ATOM 2000 O O . VAL A 1 284 ? -12.860 -12.124 8.110 1.00 25.79 276 VAL A O 1
ATOM 2004 N N . ILE A 1 285 ? -14.942 -12.813 8.573 1.00 24.58 277 ILE A N 1
ATOM 2005 C CA . ILE A 1 285 ? -15.326 -11.534 9.156 1.00 33.39 277 ILE A CA 1
ATOM 2006 C C . ILE A 1 285 ? -14.692 -11.342 10.533 1.00 31.16 277 ILE A C 1
ATOM 2007 O O . ILE A 1 285 ? -14.034 -10.326 10.786 1.00 28.85 277 ILE A O 1
ATOM 2012 N N . PHE A 1 286 ? -14.856 -12.316 11.431 1.00 27.79 278 PHE A N 1
ATOM 2013 C CA A PHE A 1 286 ? -14.320 -12.170 12.783 0.53 32.52 278 PHE A CA 1
ATOM 2014 C CA B PHE A 1 286 ? -14.316 -12.172 12.784 0.47 32.52 278 PHE A CA 1
ATOM 2015 C C . PHE A 1 286 ? -12.796 -12.073 12.775 1.00 33.30 278 PHE A C 1
ATOM 2016 O O . PHE A 1 286 ? -12.215 -11.359 13.600 1.00 35.02 278 PHE A O 1
ATOM 2031 N N . LYS A 1 287 ? -12.129 -12.747 11.844 1.00 27.01 279 LYS A N 1
ATOM 2032 C CA . LYS A 1 287 ? -10.679 -12.606 11.759 1.00 24.70 279 LYS A CA 1
ATOM 2033 C C . LYS A 1 287 ? -10.240 -11.485 10.838 1.00 22.52 279 LYS A C 1
ATOM 2034 O O . LYS A 1 287 ? -9.031 -11.316 10.640 1.00 26.32 279 LYS A O 1
ATOM 2040 N N . GLY A 1 288 ? -11.170 -10.748 10.239 1.00 24.85 280 GLY A N 1
ATOM 2041 C CA . GLY A 1 288 ? -10.774 -9.691 9.310 1.00 21.64 280 GLY A CA 1
ATOM 2042 C C . GLY A 1 288 ? -9.895 -10.163 8.173 1.00 26.19 280 GLY A C 1
ATOM 2043 O O . GLY A 1 288 ? -8.946 -9.468 7.785 1.00 25.34 280 GLY A O 1
ATOM 2044 N N . LEU A 1 289 ? -10.184 -11.338 7.623 1.00 23.21 281 LEU A N 1
ATOM 2045 C CA . LEU A 1 289 ? -9.330 -11.869 6.572 1.00 21.35 281 LEU A CA 1
ATOM 2046 C C . LEU A 1 289 ? -9.471 -11.062 5.278 1.00 27.06 281 LEU A C 1
ATOM 2047 O O . LEU A 1 289 ? -10.509 -10.466 4.990 1.00 26.53 281 LEU A O 1
ATOM 2052 N N . GLU A 1 290 ? -8.390 -11.028 4.507 1.00 30.19 282 GLU A N 1
ATOM 2053 C CA . GLU A 1 290 ? -8.368 -10.436 3.177 1.00 26.48 282 GLU A CA 1
ATOM 2054 C C . GLU A 1 290 ? -8.246 -11.588 2.189 1.00 34.49 282 GLU A C 1
ATOM 2055 O O . GLU A 1 290 ? -7.324 -12.405 2.302 1.00 37.61 282 GLU A O 1
ATOM 2061 N N . ILE A 1 291 ? -9.213 -11.701 1.276 1.00 29.69 283 ILE A N 1
ATOM 2062 C CA . ILE A 1 291 ? -9.245 -12.772 0.280 1.00 29.29 283 ILE A CA 1
ATOM 2063 C C . ILE A 1 291 ? -9.155 -12.148 -1.102 1.00 35.12 283 ILE A C 1
ATOM 2064 O O . ILE A 1 291 ? -9.971 -11.287 -1.449 1.00 31.21 283 ILE A O 1
ATOM 2069 N N . LYS A 1 292 ? -8.199 -12.616 -1.901 1.00 30.69 284 LYS A N 1
ATOM 2070 C CA . LYS A 1 292 ? -7.926 -12.067 -3.224 1.00 25.35 284 LYS A CA 1
ATOM 2071 C C . LYS A 1 292 ? -8.051 -13.175 -4.264 1.00 20.61 284 LYS A C 1
ATOM 2072 O O . LYS A 1 292 ? -7.325 -14.174 -4.199 1.00 22.15 284 LYS A O 1
ATOM 2078 N N . GLY A 1 293 ? -8.928 -12.982 -5.247 1.00 19.55 285 GLY A N 1
ATOM 2079 C CA . GLY A 1 293 ? -9.027 -13.939 -6.341 1.00 20.40 285 GLY A CA 1
ATOM 2080 C C . GLY A 1 293 ? -7.872 -13.755 -7.312 1.00 20.31 285 GLY A C 1
ATOM 2081 O O . GLY A 1 293 ? -7.560 -12.631 -7.712 1.00 26.99 285 GLY A O 1
ATOM 2082 N N . ILE A 1 294 ? -7.221 -14.855 -7.674 1.00 22.31 286 ILE A N 1
ATOM 2083 C CA . ILE A 1 294 ? -6.073 -14.838 -8.583 1.00 21.52 286 ILE A CA 1
ATOM 2084 C C . ILE A 1 294 ? -6.575 -15.353 -9.925 1.00 25.50 286 ILE A C 1
ATOM 2085 O O . ILE A 1 294 ? -6.783 -16.558 -10.095 1.00 24.57 286 ILE A O 1
ATOM 2090 N N . TYR A 1 295 ? -6.790 -14.449 -10.879 1.00 27.82 287 TYR A N 1
ATOM 2091 C CA . TYR A 1 295 ? -7.366 -14.861 -12.148 1.00 39.48 287 TYR A CA 1
ATOM 2092 C C . TYR A 1 295 ? -6.358 -15.684 -12.942 1.00 48.04 287 TYR A C 1
ATOM 2093 O O . TYR A 1 295 ? -5.145 -15.606 -12.735 1.00 44.54 287 TYR A O 1
ATOM 2102 N N . GLY A 1 296 ? -6.888 -16.509 -13.846 1.00 55.31 288 GLY A N 1
ATOM 2103 C CA . GLY A 1 296 ? -6.084 -17.558 -14.446 1.00 56.67 288 GLY A CA 1
ATOM 2104 C C . GLY A 1 296 ? -4.980 -17.057 -15.354 1.00 52.09 288 GLY A C 1
ATOM 2105 O O . GLY A 1 296 ? -3.943 -17.714 -15.483 1.00 52.89 288 GLY A O 1
ATOM 2106 N N . ARG A 1 297 ? -5.170 -15.895 -15.980 1.00 39.19 289 ARG A N 1
ATOM 2107 C CA . ARG A 1 297 ? -4.310 -15.458 -17.080 1.00 44.13 289 ARG A CA 1
ATOM 2108 C C . ARG A 1 297 ? -3.523 -14.228 -16.638 1.00 39.69 289 ARG A C 1
ATOM 2109 O O . ARG A 1 297 ? -3.885 -13.094 -16.947 1.00 36.71 289 ARG A O 1
ATOM 2111 N N . GLU A 1 298 ? -2.411 -14.474 -15.938 1.00 37.75 290 GLU A N 1
ATOM 2112 C CA . GLU A 1 298 ? -1.576 -13.404 -15.394 1.00 46.92 290 GLU A CA 1
ATOM 2113 C C . GLU A 1 298 ? -0.966 -12.556 -16.513 1.00 48.89 290 GLU A C 1
ATOM 2114 O O . GLU A 1 298 ? -0.859 -12.977 -17.669 1.00 51.60 290 GLU A O 1
ATOM 2120 N N . MET A 1 299 ? -0.562 -11.340 -16.151 1.00 51.78 291 MET A N 1
ATOM 2121 C CA . MET A 1 299 ? 0.011 -10.379 -17.088 1.00 48.23 291 MET A CA 1
ATOM 2122 C C . MET A 1 299 ? 1.529 -10.544 -17.167 1.00 47.78 291 MET A C 1
ATOM 2123 O O . MET A 1 299 ? 2.160 -11.096 -16.263 1.00 37.12 291 MET A O 1
ATOM 2128 N N . PHE A 1 300 ? 2.119 -10.056 -18.271 1.00 41.40 292 PHE A N 1
ATOM 2129 C CA . PHE A 1 300 ? 3.559 -10.243 -18.473 1.00 43.14 292 PHE A CA 1
ATOM 2130 C C . PHE A 1 300 ? 4.410 -9.529 -17.426 1.00 45.18 292 PHE A C 1
ATOM 2131 O O . PHE A 1 300 ? 5.590 -9.857 -17.291 1.00 45.01 292 PHE A O 1
ATOM 2139 N N . GLU A 1 301 ? 3.859 -8.558 -16.690 1.00 46.79 293 GLU A N 1
ATOM 2140 C CA . GLU A 1 301 ? 4.616 -7.990 -15.577 1.00 47.56 293 GLU A CA 1
ATOM 2141 C C . GLU A 1 301 ? 5.020 -9.082 -14.590 1.00 37.80 293 GLU A C 1
ATOM 2142 O O . GLU A 1 301 ? 6.115 -9.042 -14.020 1.00 32.52 293 GLU A O 1
ATOM 2144 N N . THR A 1 302 ? 4.148 -10.078 -14.395 1.00 37.15 294 THR A N 1
ATOM 2145 C CA . THR A 1 302 ? 4.504 -11.236 -13.584 1.00 40.42 294 THR A CA 1
ATOM 2146 C C . THR A 1 302 ? 5.705 -11.972 -14.177 1.00 40.09 294 THR A C 1
ATOM 2147 O O . THR A 1 302 ? 6.627 -12.367 -13.452 1.00 33.89 294 THR A O 1
ATOM 2151 N N . TRP A 1 303 ? 5.720 -12.157 -15.501 1.00 34.94 295 TRP A N 1
ATOM 2152 C CA . TRP A 1 303 ? 6.798 -12.934 -16.094 1.00 34.87 295 TRP A CA 1
ATOM 2153 C C . TRP A 1 303 ? 8.137 -12.217 -15.968 1.00 33.12 295 TRP A C 1
ATOM 2154 O O . TRP A 1 303 ? 9.178 -12.869 -15.861 1.00 31.47 295 TRP A O 1
ATOM 2165 N N . TYR A 1 304 ? 8.141 -10.886 -15.963 1.00 29.44 296 TYR A N 1
ATOM 2166 C CA . TYR A 1 304 ? 9.410 -10.190 -15.778 1.00 27.64 296 TYR A CA 1
ATOM 2167 C C . TYR A 1 304 ? 9.955 -10.405 -14.362 1.00 31.27 296 TYR A C 1
ATOM 2168 O O . TYR A 1 304 ? 11.163 -10.584 -14.179 1.00 27.44 296 TYR A O 1
ATOM 2177 N N . LYS A 1 305 ? 9.077 -10.448 -13.355 1.00 29.03 297 LYS A N 1
ATOM 2178 C CA . LYS A 1 305 ? 9.514 -10.785 -11.999 1.00 32.32 297 LYS A CA 1
ATOM 2179 C C . LYS A 1 305 ? 10.006 -12.226 -11.912 1.00 29.61 297 LYS A C 1
ATOM 2180 O O . LYS A 1 305 ? 10.958 -12.518 -11.179 1.00 27.46 297 LYS A O 1
ATOM 2186 N N . MET A 1 306 ? 9.333 -13.141 -12.617 1.00 31.94 298 MET A N 1
ATOM 2187 C CA . MET A 1 306 ? 9.782 -14.529 -12.725 1.00 37.20 298 MET A CA 1
ATOM 2188 C C . MET A 1 306 ? 11.218 -14.621 -13.205 1.00 31.34 298 MET A C 1
ATOM 2189 O O . MET A 1 306 ? 12.038 -15.332 -12.613 1.00 30.65 298 MET A O 1
ATOM 2194 N N . VAL A 1 307 ? 11.513 -13.976 -14.336 1.00 26.19 299 VAL A N 1
ATOM 2195 C CA . VAL A 1 307 ? 12.869 -13.988 -14.865 1.00 25.51 299 VAL A CA 1
ATOM 2196 C C . VAL A 1 307 ? 13.839 -13.463 -13.822 1.00 30.83 299 VAL A C 1
ATOM 2197 O O . VAL A 1 307 ? 14.896 -14.063 -13.578 1.00 30.06 299 VAL A O 1
ATOM 2201 N N . ALA A 1 308 ? 13.479 -12.355 -13.163 1.00 27.78 300 ALA A N 1
ATOM 2202 C CA . ALA A 1 308 ? 14.385 -11.749 -12.185 1.00 25.84 300 ALA A CA 1
ATOM 2203 C C . ALA A 1 308 ? 14.672 -12.701 -11.028 1.00 23.69 300 ALA A C 1
ATOM 2204 O O . ALA A 1 308 ? 15.815 -12.800 -10.567 1.00 27.07 300 ALA A O 1
ATOM 2206 N N . MET A 1 309 ? 13.650 -13.429 -10.558 1.00 24.36 301 MET A N 1
ATOM 2207 C CA . MET A 1 309 ? 13.867 -14.389 -9.475 1.00 27.41 301 MET A CA 1
ATOM 2208 C C . MET A 1 309 ? 14.778 -15.525 -9.917 1.00 30.76 301 MET A C 1
ATOM 2209 O O . MET A 1 309 ? 15.656 -15.961 -9.161 1.00 29.92 301 MET A O 1
ATOM 2214 N N . LEU A 1 310 ? 14.585 -16.024 -11.136 1.00 29.81 302 LEU A N 1
ATOM 2215 C CA . LEU A 1 310 ? 15.461 -17.080 -11.629 1.00 30.62 302 LEU A CA 1
ATOM 2216 C C . LEU A 1 310 ? 16.893 -16.576 -11.756 1.00 33.50 302 LEU A C 1
ATOM 2217 O O . LEU A 1 310 ? 17.849 -17.296 -11.432 1.00 36.39 302 LEU A O 1
ATOM 2222 N N . GLN A 1 311 ? 17.059 -15.330 -12.208 1.00 24.85 303 GLN A N 1
ATOM 2223 C CA . GLN A 1 311 ? 18.379 -14.713 -12.293 1.00 28.64 303 GLN A CA 1
ATOM 2224 C C . GLN A 1 311 ? 19.024 -14.493 -10.926 1.00 36.24 303 GLN A C 1
ATOM 2225 O O . GLN A 1 311 ? 20.235 -14.254 -10.868 1.00 37.33 303 GLN A O 1
ATOM 2231 N N . SER A 1 312 ? 18.252 -14.557 -9.837 1.00 36.86 304 SER A N 1
ATOM 2232 C CA . SER A 1 312 ? 18.748 -14.378 -8.473 1.00 42.29 304 SER A CA 1
ATOM 2233 C C . SER A 1 312 ? 18.965 -15.692 -7.728 1.00 41.56 304 SER A C 1
ATOM 2234 O O . SER A 1 312 ? 19.206 -15.671 -6.517 1.00 44.94 304 SER A O 1
ATOM 2237 N N . GLY A 1 313 ? 18.849 -16.829 -8.397 1.00 35.69 305 GLY A N 1
ATOM 2238 C CA . GLY A 1 313 ? 19.121 -18.097 -7.763 1.00 34.32 305 GLY A CA 1
ATOM 2239 C C . GLY A 1 313 ? 17.921 -18.845 -7.221 1.00 36.51 305 GLY A C 1
ATOM 2240 O O . GLY A 1 313 ? 18.114 -19.813 -6.484 1.00 42.44 305 GLY A O 1
ATOM 2241 N N . LEU A 1 314 ? 16.693 -18.421 -7.536 1.00 29.43 306 LEU A N 1
ATOM 2242 C CA . LEU A 1 314 ? 15.544 -19.278 -7.264 1.00 29.54 306 LEU A CA 1
ATOM 2243 C C . LEU A 1 314 ? 15.704 -20.568 -8.058 1.00 30.49 306 LEU A C 1
ATOM 2244 O O . LEU A 1 314 ? 15.944 -20.527 -9.262 1.00 32.64 306 LEU A O 1
ATOM 2249 N N . ASP A 1 315 ? 15.601 -21.713 -7.383 1.00 32.11 307 ASP A N 1
ATOM 2250 C CA . ASP A 1 315 ? 15.884 -23.024 -7.977 1.00 34.68 307 ASP A CA 1
ATOM 2251 C C . ASP A 1 315 ? 14.579 -23.776 -8.208 1.00 36.07 307 ASP A C 1
ATOM 2252 O O . ASP A 1 315 ? 14.033 -24.389 -7.286 1.00 38.16 307 ASP A O 1
ATOM 2257 N N . LEU A 1 316 ? 14.084 -23.737 -9.444 1.00 37.37 308 LEU A N 1
ATOM 2258 C CA . LEU A 1 316 ? 12.901 -24.494 -9.821 1.00 36.07 308 LEU A CA 1
ATOM 2259 C C . LEU A 1 316 ? 13.220 -25.869 -10.389 1.00 39.28 308 LEU A C 1
ATOM 2260 O O . LEU A 1 316 ? 12.296 -26.651 -10.603 1.00 36.56 308 LEU A O 1
ATOM 2265 N N . SER A 1 317 ? 14.494 -26.195 -10.606 1.00 47.48 309 SER A N 1
ATOM 2266 C CA . SER A 1 317 ? 14.847 -27.419 -11.327 1.00 45.36 309 SER A CA 1
ATOM 2267 C C . SER A 1 317 ? 14.231 -28.705 -10.773 1.00 41.71 309 SER A C 1
ATOM 2268 O O . SER A 1 317 ? 13.777 -29.526 -11.588 1.00 44.30 309 SER A O 1
ATOM 2271 N N . PRO A 1 318 ? 14.153 -28.950 -9.457 1.00 44.83 310 PRO A N 1
ATOM 2272 C CA . PRO A 1 318 ? 13.496 -30.190 -8.991 1.00 44.27 310 PRO A CA 1
ATOM 2273 C C . PRO A 1 318 ? 12.061 -30.375 -9.481 1.00 38.74 310 PRO A C 1
ATOM 2274 O O . PRO A 1 318 ? 11.551 -31.500 -9.441 1.00 40.26 310 PRO A O 1
ATOM 2278 N N . ILE A 1 319 ? 11.381 -29.319 -9.930 1.00 34.27 311 ILE A N 1
ATOM 2279 C CA . ILE A 1 319 ? 9.998 -29.468 -10.369 1.00 37.03 311 ILE A CA 1
ATOM 2280 C C . ILE A 1 319 ? 9.893 -30.339 -11.621 1.00 31.55 311 ILE A C 1
ATOM 2281 O O . ILE A 1 319 ? 8.837 -30.931 -11.867 1.00 33.94 311 ILE A O 1
ATOM 2286 N N . ILE A 1 320 ? 10.962 -30.453 -12.410 1.00 38.33 312 ILE A N 1
ATOM 2287 C CA . ILE A 1 320 ? 10.968 -31.280 -13.614 1.00 39.73 312 ILE A CA 1
ATOM 2288 C C . ILE A 1 320 ? 11.323 -32.696 -13.182 1.00 38.70 312 ILE A C 1
ATOM 2289 O O . ILE A 1 320 ? 12.483 -32.984 -12.882 1.00 38.73 312 ILE A O 1
ATOM 2294 N N . THR A 1 321 ? 10.335 -33.587 -13.161 1.00 41.25 313 THR A N 1
ATOM 2295 C CA . THR A 1 321 ? 10.571 -34.949 -12.696 1.00 41.97 313 THR A CA 1
ATOM 2296 C C . THR A 1 321 ? 10.779 -35.949 -13.828 1.00 43.69 313 THR A C 1
ATOM 2297 O O . THR A 1 321 ? 11.497 -36.936 -13.640 1.00 48.24 313 THR A O 1
ATOM 2301 N N . HIS A 1 322 ? 10.194 -35.719 -15.001 1.00 42.61 314 HIS A N 1
ATOM 2302 C CA . HIS A 1 322 ? 10.339 -36.636 -16.121 1.00 46.67 314 HIS A CA 1
ATOM 2303 C C . HIS A 1 322 ? 10.610 -35.851 -17.393 1.00 51.28 314 HIS A C 1
ATOM 2304 O O . HIS A 1 322 ? 10.039 -34.777 -17.603 1.00 48.32 314 HIS A O 1
ATOM 2311 N N . ARG A 1 323 ? 11.485 -36.401 -18.233 1.00 46.70 315 ARG A N 1
ATOM 2312 C CA . ARG A 1 323 ? 11.772 -35.879 -19.561 1.00 51.13 315 ARG A CA 1
AT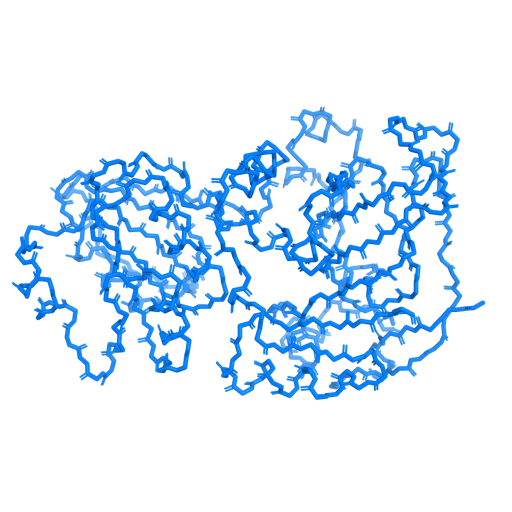OM 2313 C C . ARG A 1 323 ? 11.640 -37.033 -20.534 1.00 49.32 315 ARG A C 1
ATOM 2314 O O . ARG A 1 323 ? 12.154 -38.122 -20.269 1.00 55.86 315 ARG A O 1
ATOM 2322 N N . PHE A 1 324 ? 10.956 -36.801 -21.649 1.00 54.56 316 PHE A N 1
ATOM 2323 C CA . PHE A 1 324 ? 10.804 -37.823 -22.674 1.00 60.16 316 PHE A CA 1
ATOM 2324 C C . PHE A 1 324 ? 10.923 -37.187 -24.051 1.00 62.13 316 PHE A C 1
ATOM 2325 O O . PHE A 1 324 ? 10.592 -36.014 -24.243 1.00 53.87 316 PHE A O 1
ATOM 2333 N N . ALA A 1 325 ? 11.410 -37.969 -25.012 1.00 64.85 317 ALA A N 1
ATOM 2334 C CA . ALA A 1 325 ? 11.316 -37.537 -26.394 1.00 59.43 317 ALA A CA 1
ATOM 2335 C C . ALA A 1 325 ? 9.852 -37.521 -26.821 1.00 57.28 317 ALA A C 1
ATOM 2336 O O . ALA A 1 325 ? 8.996 -38.180 -26.226 1.00 55.79 317 ALA A O 1
ATOM 2338 N N . VAL A 1 326 ? 9.563 -36.742 -27.863 1.00 61.89 318 VAL A N 1
ATOM 2339 C CA . VAL A 1 326 ? 8.181 -36.615 -28.313 1.00 67.04 318 VAL A CA 1
ATOM 2340 C C . VAL A 1 326 ? 7.668 -37.938 -28.880 1.00 75.03 318 VAL A C 1
ATOM 2341 O O . VAL A 1 326 ? 6.477 -38.251 -28.759 1.00 76.34 318 VAL A O 1
ATOM 2345 N N . ASP A 1 327 ? 8.547 -38.743 -29.486 1.00 78.15 319 ASP A N 1
ATOM 2346 C CA . ASP A 1 327 ? 8.127 -40.064 -29.950 1.00 86.00 319 ASP A CA 1
ATOM 2347 C C . ASP A 1 327 ? 7.655 -40.937 -28.791 1.00 92.95 319 ASP A C 1
ATOM 2348 O O . ASP A 1 327 ? 6.737 -41.748 -28.960 1.00 97.89 319 ASP A O 1
ATOM 2350 N N . ASP A 1 328 ? 8.255 -40.772 -27.606 1.00 92.54 320 ASP A N 1
ATOM 2351 C CA . ASP A 1 328 ? 7.871 -41.515 -26.410 1.00 91.49 320 ASP A CA 1
ATOM 2352 C C . ASP A 1 328 ? 6.839 -40.780 -25.569 1.00 83.41 320 ASP A C 1
ATOM 2353 O O . ASP A 1 328 ? 6.800 -40.966 -24.344 1.00 80.22 320 ASP A O 1
ATOM 2358 N N . TYR A 1 329 ? 6.001 -39.950 -26.194 1.00 81.77 321 TYR A N 1
ATOM 2359 C CA . TYR A 1 329 ? 5.025 -39.157 -25.454 1.00 78.43 321 TYR A CA 1
ATOM 2360 C C . TYR A 1 329 ? 4.086 -40.017 -24.625 1.00 72.45 321 TYR A C 1
ATOM 2361 O O . TYR A 1 329 ? 3.538 -39.531 -23.629 1.00 70.23 321 TYR A O 1
ATOM 2370 N N . GLU A 1 330 ? 3.877 -41.273 -25.023 1.00 72.58 322 GLU A N 1
ATOM 2371 C CA . GLU A 1 330 ? 2.992 -42.152 -24.266 1.00 68.29 322 GLU A CA 1
ATOM 2372 C C . GLU A 1 330 ? 3.456 -42.282 -22.817 1.00 59.67 322 GLU A C 1
ATOM 2373 O O . GLU A 1 330 ? 2.644 -42.213 -21.886 1.00 56.70 322 GLU A O 1
ATOM 2375 N N . LYS A 1 331 ? 4.765 -42.439 -22.603 1.00 62.93 323 LYS A N 1
ATOM 2376 C CA . LYS A 1 331 ? 5.277 -42.560 -21.240 1.00 67.36 323 LYS A CA 1
ATOM 2377 C C . LYS A 1 331 ? 5.103 -41.268 -20.447 1.00 69.50 323 LYS A C 1
ATOM 2378 O O . LYS A 1 331 ? 4.897 -41.313 -19.228 1.00 71.15 323 LYS A O 1
ATOM 2380 N N . GLY A 1 332 ? 5.172 -40.113 -21.110 1.00 63.04 324 GLY A N 1
ATOM 2381 C CA . GLY A 1 332 ? 5.003 -38.859 -20.396 1.00 50.71 324 GLY A CA 1
ATOM 2382 C C . GLY A 1 332 ? 3.598 -38.680 -19.858 1.00 48.40 324 GLY A C 1
ATOM 2383 O O . GLY A 1 332 ? 3.408 -38.228 -18.725 1.00 48.94 324 GLY A O 1
ATOM 2384 N N . PHE A 1 333 ? 2.593 -39.029 -20.657 1.00 51.27 325 PHE A N 1
ATOM 2385 C CA . PHE A 1 333 ? 1.226 -38.955 -20.161 1.00 60.00 325 PHE A CA 1
ATOM 2386 C C . PHE A 1 333 ? 0.962 -40.004 -19.086 1.00 68.27 325 PHE A C 1
ATOM 2387 O O . PHE A 1 333 ? 0.182 -39.756 -18.159 1.00 68.45 325 PHE A O 1
ATOM 2395 N N . ALA A 1 334 ? 1.605 -41.170 -19.187 1.00 75.77 326 ALA A N 1
ATOM 2396 C CA . ALA A 1 334 ? 1.498 -42.176 -18.135 1.00 75.32 326 ALA A CA 1
ATOM 2397 C C . ALA A 1 334 ? 2.003 -41.633 -16.802 1.00 76.51 326 ALA A C 1
ATOM 2398 O O . ALA A 1 334 ? 1.337 -41.763 -15.765 1.00 76.70 326 ALA A O 1
ATOM 2400 N N . ALA A 1 335 ? 3.186 -41.016 -16.815 1.00 72.27 327 ALA A N 1
ATOM 2401 C CA . ALA A 1 335 ? 3.763 -40.469 -15.592 1.00 68.55 327 ALA A CA 1
ATOM 2402 C C . ALA A 1 335 ? 2.872 -39.384 -15.006 1.00 67.59 327 ALA A C 1
ATOM 2403 O O . ALA A 1 335 ? 2.604 -39.365 -13.797 1.00 58.53 327 ALA A O 1
ATOM 2405 N N . MET A 1 336 ? 2.408 -38.466 -15.856 1.00 77.47 328 MET A N 1
ATOM 2406 C CA . MET A 1 336 ? 1.498 -37.420 -15.410 1.00 76.87 328 MET A CA 1
ATOM 2407 C C . MET A 1 336 ? 0.261 -38.018 -14.753 1.00 71.90 328 MET A C 1
ATOM 2408 O O . MET A 1 336 ? -0.224 -37.506 -13.736 1.00 70.84 328 MET A O 1
ATOM 2413 N N . LEU A 1 337 ? -0.238 -39.127 -15.307 1.00 69.65 329 LEU A N 1
ATOM 2414 C CA . LEU A 1 337 ? -1.502 -39.699 -14.856 1.00 69.33 329 LEU A CA 1
ATOM 2415 C C . LEU A 1 337 ? -1.374 -40.358 -13.490 1.00 70.21 329 LEU A C 1
ATOM 2416 O O . LEU A 1 337 ? -2.293 -40.267 -12.667 1.00 69.89 329 LEU A O 1
ATOM 2421 N N . SER A 1 338 ? -0.252 -41.037 -13.233 1.00 74.22 330 SER A N 1
ATOM 2422 C CA . SER A 1 338 ? -0.042 -41.681 -11.940 1.00 75.30 330 SER A CA 1
ATOM 2423 C C . SER A 1 338 ? -0.232 -40.715 -10.778 1.00 73.25 330 SER A C 1
ATOM 2424 O O . SER A 1 338 ? -0.535 -41.140 -9.657 1.00 82.57 330 SER A O 1
ATOM 2427 N N . GLY A 1 339 ? -0.058 -39.419 -11.019 1.00 62.74 331 GLY A N 1
ATOM 2428 C CA . GLY A 1 339 ? -0.022 -38.462 -9.940 1.00 57.44 331 GLY A CA 1
ATOM 2429 C C . GLY A 1 339 ? 1.304 -38.407 -9.221 1.00 54.39 331 GLY A C 1
ATOM 2430 O O . GLY A 1 339 ? 1.499 -37.520 -8.378 1.00 58.05 331 GLY A O 1
ATOM 2431 N N . GLU A 1 340 ? 2.216 -39.324 -9.529 1.00 48.17 332 GLU A N 1
ATOM 2432 C CA . GLU A 1 340 ? 3.573 -39.326 -8.984 1.00 52.82 332 GLU A CA 1
ATOM 2433 C C . GLU A 1 340 ? 4.540 -38.630 -9.947 1.00 52.48 332 GLU A C 1
ATOM 2434 O O . GLU A 1 340 ? 5.489 -39.219 -10.474 1.00 60.39 332 GLU A O 1
ATOM 2436 N N . SER A 1 341 ? 4.298 -37.346 -10.185 1.00 47.81 333 SER A N 1
ATOM 2437 C CA . SER A 1 341 ? 5.203 -36.580 -11.036 1.00 50.39 333 SER A CA 1
ATOM 2438 C C . SER A 1 341 ? 5.132 -35.112 -10.661 1.00 47.14 333 SER A C 1
ATOM 2439 O O . SER A 1 341 ? 4.166 -34.650 -10.047 1.00 45.10 333 SER A O 1
ATOM 2442 N N . GLY A 1 342 ? 6.187 -34.385 -11.020 1.00 44.70 334 GLY A N 1
ATOM 2443 C CA . GLY A 1 342 ? 6.114 -32.937 -11.068 1.00 36.60 334 GLY A CA 1
ATOM 2444 C C . GLY A 1 342 ? 5.714 -32.549 -12.479 1.00 43.87 334 GLY A C 1
ATOM 2445 O O . GLY A 1 342 ? 4.760 -33.113 -13.022 1.00 46.42 334 GLY A O 1
ATOM 2446 N N . LYS A 1 343 ? 6.438 -31.630 -13.110 1.00 33.04 335 LYS A N 1
ATOM 2447 C CA . LYS A 1 343 ? 6.159 -31.339 -14.506 1.00 35.32 335 LYS A CA 1
ATOM 2448 C C . LYS A 1 343 ? 6.860 -32.349 -15.403 1.00 34.68 335 LYS A C 1
ATOM 2449 O O . LYS A 1 343 ? 7.958 -32.825 -15.102 1.00 35.63 335 LYS A O 1
ATOM 2455 N N . VAL A 1 344 ? 6.211 -32.673 -16.519 1.00 37.67 336 VAL A N 1
ATOM 2456 C CA . VAL A 1 344 ? 6.723 -33.632 -17.489 1.00 40.42 336 VAL A CA 1
ATOM 2457 C C . VAL A 1 344 ? 7.000 -32.892 -18.791 1.00 41.15 336 VAL A C 1
ATOM 2458 O O . VAL A 1 344 ? 6.124 -32.188 -19.306 1.00 42.88 336 VAL A O 1
ATOM 2462 N N . ILE A 1 345 ? 8.210 -33.058 -19.324 1.00 38.52 337 ILE A N 1
ATOM 2463 C CA . ILE A 1 345 ? 8.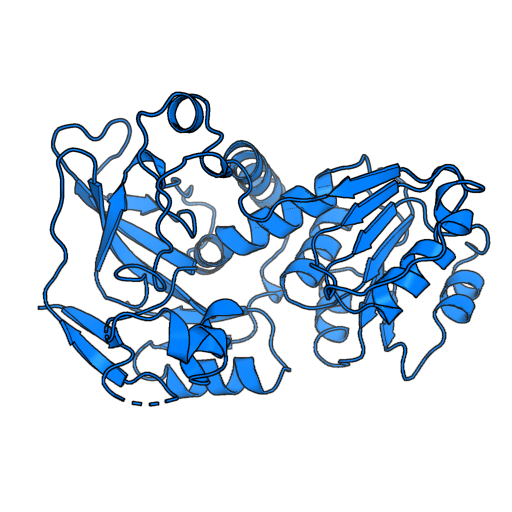686 -32.317 -20.489 1.00 44.89 337 ILE A CA 1
ATOM 2464 C C . ILE A 1 345 ? 8.794 -33.268 -21.672 1.00 42.14 337 ILE A C 1
ATOM 2465 O O . ILE A 1 345 ? 9.406 -34.336 -21.560 1.00 51.48 337 ILE A O 1
ATOM 2470 N N . LEU A 1 346 ? 8.219 -32.876 -22.805 1.00 38.93 338 LEU A N 1
ATOM 2471 C CA . LEU A 1 346 ? 8.449 -33.559 -24.072 1.00 44.40 338 LEU A CA 1
ATOM 2472 C C . LEU A 1 346 ? 9.463 -32.774 -24.884 1.00 48.71 338 LEU A C 1
ATOM 2473 O O . LEU A 1 346 ? 9.374 -31.547 -24.991 1.00 48.33 338 LEU A O 1
ATOM 2478 N N . ASP A 1 347 ? 10.425 -33.494 -25.447 1.00 46.62 339 ASP A N 1
ATOM 2479 C CA . ASP A 1 347 ? 11.532 -32.925 -26.200 1.00 45.16 339 ASP A CA 1
ATOM 2480 C C . ASP A 1 347 ? 11.286 -33.150 -27.688 1.00 52.56 339 ASP A C 1
ATOM 2481 O O . ASP A 1 347 ? 10.917 -34.254 -28.097 1.00 60.90 339 ASP A O 1
ATOM 2486 N N . TRP A 1 348 ? 11.497 -32.107 -28.493 1.00 49.06 340 TRP A N 1
ATOM 2487 C CA . TRP A 1 348 ? 11.216 -32.157 -29.924 1.00 49.72 340 TRP A CA 1
ATOM 2488 C C . TRP A 1 348 ? 12.454 -32.035 -30.802 1.00 56.17 340 TRP A C 1
ATOM 2489 O O . TRP A 1 348 ? 12.316 -32.025 -32.032 1.00 56.25 340 TRP A O 1
ATOM 2500 N N . ALA A 1 349 ? 13.646 -31.947 -30.215 1.00 66.99 341 ALA A N 1
ATOM 2501 C CA . ALA A 1 349 ? 14.905 -31.720 -30.939 1.00 78.57 341 ALA A CA 1
ATOM 2502 C C . ALA A 1 349 ? 15.026 -32.465 -32.279 1.00 87.88 341 ALA A C 1
ATOM 2503 O O . ALA A 1 349 ? 15.373 -33.645 -32.331 1.00 92.79 341 ALA A O 1
#

Organism: Burkholderia thailandensis (strain ATCC 700388 / DSM 13276 / CCUG 48851 / CIP 106301 / E264) (NCBI:txid271848)

Solvent-accessible surface area: 14252 Å² total; per-residue (Å²): 96,1,32,0,0,5,5,70,112,120,21,11,72,72,34,165,58,72,97,36,92,42,32,111,53,30,0,4,0,95,6,82,62,0,0,0,17,32,57,2,44,105,6,53,55,89,40,93,62,3,73,83,64,19,80,77,44,11,2,1,20,6,1,0,0,17,1,57,82,47,10,146,78,16,175,65,43,67,108,47,28,39,0,2,1,20,9,93,22,10,28,25,172,36,87,45,8,84,50,22,97,26,58,86,10,97,103,64,30,1,0,1,32,84,57,34,0,0,0,0,57,35,2,6,1,17,8,57,0,7,8,88,7,29,124,111,7,59,21,14,28,0,1,0,0,24,4,1,0,19,0,0,37,0,0,42,33,18,113,4,111,46,46,10,0,0,0,1,9,1,19,19,46,1,1,0,0,0,8,0,0,88,68,43,35,8,128,18,0,0,0,8,31,123,43,92,85,48,3,58,3,0,123,142,12,36,10,55,78,13,1,13,70,74,198,81,50,18,72,92,3,17,66,93,32,168,9,124,82,6,0,32,0,0,0,1,24,44,11,77,56,81,20,12,59,39,0,2,106,14,2,26,137,46,1,68,0,0,37,25,11,153,44,75,110,172,39,93,33,67,150,79,41,20,120,145,30,52,17,72,58,81,57,11,93,60,40,12,58,31,71,16,3,147,107,0,15,48,15,22,103,77,61,14,86,1,60,38,0,13,36,47,132,57,50,28,67,78,30,59,42,0,0,60,16,13,94,80,16,37,2,1,6,0,2,0,44,24,126

Radius of gyration: 20.29 Å; Cα contacts (8 Å, |Δi|>4): 786; chains: 1; bounding box: 43×41×61 Å